Protein AF-A0A0L0CB11-F1 (afdb_monomer_lite)

pLDDT: mean 82.8, std 18.89, range [39.94, 98.5]

Structure (mmCIF, N/CA/C/O backbone):
data_AF-A0A0L0CB11-F1
#
_entry.id   AF-A0A0L0CB11-F1
#
loop_
_atom_site.group_PDB
_atom_site.id
_atom_site.type_symbol
_atom_site.label_atom_id
_atom_site.label_alt_id
_atom_site.label_comp_id
_atom_site.label_asym_id
_atom_site.label_entity_id
_atom_site.label_seq_id
_atom_site.pdbx_PDB_ins_code
_atom_site.Cartn_x
_atom_site.Cartn_y
_atom_site.Cartn_z
_atom_site.occupancy
_atom_site.B_iso_or_equiv
_atom_site.auth_seq_id
_atom_site.auth_comp_id
_atom_site.auth_asym_id
_atom_site.auth_atom_id
_atom_site.pdbx_PDB_model_num
ATOM 1 N N . MET A 1 1 ? -31.988 -3.150 -46.587 1.00 57.09 1 MET A N 1
ATOM 2 C CA . MET A 1 1 ? -30.624 -3.721 -46.615 1.00 57.09 1 MET A CA 1
ATOM 3 C C . MET A 1 1 ? -29.718 -2.770 -45.858 1.00 57.09 1 MET A C 1
ATOM 5 O O . MET A 1 1 ? -29.498 -1.667 -46.339 1.00 57.09 1 MET A O 1
ATOM 9 N N . MET A 1 2 ? -29.307 -3.132 -44.640 1.00 52.53 2 MET A N 1
ATOM 10 C CA . MET A 1 2 ? -28.391 -2.308 -43.842 1.00 52.53 2 MET A CA 1
ATOM 11 C C . MET A 1 2 ? -27.030 -2.244 -44.540 1.00 52.53 2 MET A C 1
ATOM 13 O O . MET A 1 2 ? -26.527 -3.258 -45.020 1.00 52.53 2 MET A O 1
ATOM 17 N N . ASN A 1 3 ? -26.484 -1.035 -44.650 1.00 75.12 3 ASN A N 1
ATOM 18 C CA . ASN A 1 3 ? -25.283 -0.743 -45.420 1.00 75.12 3 ASN A CA 1
ATOM 19 C C . ASN A 1 3 ? -24.056 -1.352 -44.715 1.00 75.12 3 ASN A C 1
ATOM 21 O O . ASN A 1 3 ? -23.923 -1.220 -43.501 1.00 75.12 3 ASN A O 1
ATOM 25 N N . ILE A 1 4 ? -23.154 -2.003 -45.454 1.00 79.62 4 ILE A N 1
ATOM 26 C CA . ILE A 1 4 ? -21.941 -2.663 -44.920 1.00 79.62 4 ILE A CA 1
ATOM 27 C C . ILE A 1 4 ? -21.102 -1.694 -44.066 1.00 79.62 4 ILE A C 1
ATOM 29 O O . ILE A 1 4 ? -20.516 -2.081 -43.056 1.00 79.62 4 ILE A O 1
ATOM 33 N N . ILE A 1 5 ? -21.128 -0.407 -44.416 1.00 77.94 5 ILE A N 1
ATOM 34 C CA . ILE A 1 5 ? -20.474 0.683 -43.680 1.00 77.94 5 ILE A CA 1
ATOM 35 C C . ILE A 1 5 ? -20.998 0.792 -42.237 1.00 77.94 5 ILE A C 1
ATOM 37 O O . ILE A 1 5 ? -20.234 1.044 -41.311 1.00 77.94 5 ILE A O 1
ATOM 41 N N . GLN A 1 6 ? -22.291 0.550 -42.027 1.00 77.38 6 GLN A N 1
ATOM 42 C CA . GLN A 1 6 ? -22.940 0.644 -40.721 1.00 77.38 6 GLN A CA 1
ATOM 43 C C . GLN A 1 6 ? -22.523 -0.517 -39.804 1.00 77.38 6 GLN A C 1
ATOM 45 O O . GLN A 1 6 ? -22.301 -0.306 -38.615 1.00 77.38 6 GLN A O 1
ATOM 50 N N . TYR A 1 7 ? -22.323 -1.716 -40.364 1.00 81.56 7 TYR A N 1
ATOM 51 C CA . TYR A 1 7 ? -21.764 -2.858 -39.632 1.00 81.56 7 TYR A CA 1
ATOM 52 C C . TYR A 1 7 ? -20.305 -2.633 -39.239 1.00 81.56 7 TYR A C 1
ATOM 54 O O . TYR A 1 7 ? -19.944 -2.910 -38.101 1.00 81.56 7 TYR A O 1
ATOM 62 N N . LEU A 1 8 ? -19.483 -2.088 -40.141 1.00 80.56 8 LEU A N 1
ATOM 63 C CA . LEU A 1 8 ? -18.091 -1.743 -39.836 1.00 80.56 8 LEU A CA 1
ATOM 64 C C . LEU A 1 8 ? -17.993 -0.707 -38.713 1.00 80.56 8 LEU A C 1
ATOM 66 O O . LEU A 1 8 ? -17.162 -0.855 -37.826 1.00 80.56 8 LEU A O 1
ATOM 70 N N . PHE A 1 9 ? -18.868 0.300 -38.708 1.00 79.44 9 PHE A N 1
ATOM 71 C CA . PHE A 1 9 ? -18.873 1.323 -37.662 1.00 79.44 9 PHE A CA 1
ATOM 72 C C . PHE A 1 9 ? -19.260 0.748 -36.293 1.00 79.44 9 PHE A C 1
ATOM 74 O O . PHE A 1 9 ? -18.607 1.035 -35.295 1.00 79.44 9 PHE A O 1
ATOM 81 N N . VAL A 1 10 ? -20.273 -0.124 -36.246 1.00 82.88 10 VAL A N 1
ATOM 82 C CA . VAL A 1 10 ? -20.666 -0.826 -35.015 1.00 82.88 10 VAL A CA 1
ATOM 83 C C . VAL A 1 10 ? -19.566 -1.782 -34.552 1.00 82.88 10 VAL A C 1
ATOM 85 O O . VAL A 1 10 ? -19.273 -1.829 -33.362 1.00 82.88 10 VAL A O 1
ATOM 88 N N . LEU A 1 11 ? -18.903 -2.490 -35.471 1.00 79.38 11 LEU A N 1
ATOM 89 C CA . LEU A 1 11 ? -17.781 -3.367 -35.138 1.00 79.38 11 LEU A CA 1
ATOM 90 C C . LEU A 1 11 ? -16.604 -2.568 -34.565 1.00 79.38 11 LEU A C 1
ATOM 92 O O . LEU A 1 11 ? -16.033 -2.982 -33.568 1.00 79.38 11 LEU A O 1
ATOM 96 N N . ILE A 1 12 ? -16.277 -1.406 -35.141 1.00 76.06 12 ILE A N 1
ATOM 97 C CA . ILE A 1 12 ? -15.226 -0.511 -34.634 1.00 76.06 12 ILE A CA 1
ATOM 98 C C . ILE A 1 12 ? -15.593 0.036 -33.254 1.00 76.06 12 ILE A C 1
ATOM 100 O O . ILE A 1 12 ? -14.733 0.060 -32.385 1.00 76.06 12 ILE A O 1
ATOM 104 N N . LEU A 1 13 ? -16.850 0.418 -33.014 1.00 70.38 13 LEU A N 1
ATOM 105 C CA . LEU A 1 13 ? -17.298 0.881 -31.696 1.00 70.38 13 LEU A CA 1
ATOM 106 C C . LEU A 1 13 ? -17.266 -0.239 -30.646 1.00 70.38 13 LEU A C 1
ATOM 108 O O . LEU A 1 13 ? -16.850 -0.001 -29.517 1.00 70.38 13 LEU A O 1
ATOM 112 N N . ILE A 1 14 ? -17.645 -1.466 -31.017 1.00 72.19 14 ILE A N 1
ATOM 113 C CA . ILE A 1 14 ? -17.519 -2.644 -30.147 1.00 72.19 14 ILE A CA 1
ATOM 114 C C . ILE A 1 14 ? -16.043 -2.942 -29.890 1.00 72.19 14 ILE A C 1
ATOM 116 O O . ILE A 1 14 ? -15.671 -3.175 -28.751 1.00 72.19 14 ILE A O 1
ATOM 120 N N . LEU A 1 15 ? -15.185 -2.873 -30.907 1.00 64.19 15 LEU A N 1
ATOM 121 C CA . LEU A 1 15 ? -13.742 -3.032 -30.744 1.00 64.19 15 LEU A CA 1
ATOM 122 C C . LEU A 1 15 ? -13.174 -1.933 -29.839 1.00 64.19 15 LEU A C 1
ATOM 124 O O . LEU A 1 15 ? -12.411 -2.245 -28.946 1.00 64.19 15 LEU A O 1
ATOM 128 N N . GLN A 1 16 ? -13.581 -0.674 -29.977 1.00 57.34 16 GLN A N 1
ATOM 129 C CA . GLN A 1 16 ? -13.146 0.412 -29.092 1.00 57.34 16 GLN A CA 1
ATOM 130 C C . GLN A 1 16 ? -13.672 0.265 -27.659 1.00 57.34 16 GLN A C 1
ATOM 132 O O . GLN A 1 16 ? -12.997 0.698 -26.732 1.00 57.34 16 GLN A O 1
ATOM 137 N N . ALA A 1 17 ? -14.842 -0.348 -27.465 1.00 55.50 17 ALA A N 1
ATOM 138 C CA . ALA A 1 17 ? -15.393 -0.653 -26.146 1.00 55.50 17 ALA A CA 1
ATOM 139 C C . ALA A 1 17 ? -14.749 -1.899 -25.505 1.00 55.50 17 ALA A C 1
ATOM 141 O O . ALA A 1 17 ? -14.573 -1.943 -24.292 1.00 55.50 17 ALA A O 1
ATOM 142 N N . VAL A 1 18 ? -14.380 -2.901 -26.309 1.00 56.78 18 VAL A N 1
ATOM 143 C CA . VAL A 1 18 ? -13.731 -4.152 -25.874 1.00 56.78 18 VAL A CA 1
ATOM 144 C C . VAL A 1 18 ? -12.229 -3.953 -25.655 1.00 56.78 18 VAL A C 1
ATOM 146 O O . VAL A 1 18 ? -11.669 -4.481 -24.701 1.00 56.78 18 VAL A O 1
ATOM 149 N N . PHE A 1 19 ? -11.588 -3.152 -26.502 1.00 52.44 19 PHE A N 1
ATOM 150 C CA . PHE A 1 19 ? -10.192 -2.724 -26.401 1.00 52.44 19 PHE A CA 1
ATOM 151 C C . PHE A 1 19 ? -10.076 -1.343 -25.759 1.00 52.44 19 PHE A C 1
ATOM 153 O O . PHE A 1 19 ? -9.181 -0.598 -26.154 1.00 52.44 19 PHE A O 1
ATOM 160 N N . GLY A 1 20 ? -11.009 -1.010 -24.845 1.00 46.62 20 GLY A N 1
ATOM 161 C CA . GLY A 1 20 ? -11.141 0.276 -24.151 1.00 46.62 20 GLY A CA 1
ATOM 162 C C . GLY A 1 20 ? -9.845 1.056 -24.187 1.00 46.62 20 GLY A C 1
ATOM 163 O O . GLY A 1 20 ? -8.884 0.557 -23.618 1.00 46.62 20 GLY A O 1
ATOM 164 N N . LEU A 1 21 ? -9.826 2.169 -24.943 1.00 42.50 21 LEU A N 1
ATOM 165 C CA . LEU A 1 21 ? -8.664 3.035 -25.195 1.00 42.50 21 LEU A CA 1
ATOM 166 C C . LEU A 1 21 ? -7.699 2.956 -24.016 1.00 42.50 21 LEU A C 1
ATOM 168 O O . LEU A 1 21 ? -7.893 3.651 -23.020 1.00 42.50 21 LEU A O 1
ATOM 172 N N . THR A 1 22 ? -6.722 2.053 -24.111 1.00 47.19 22 THR A N 1
ATOM 173 C CA . THR A 1 22 ? -5.818 1.785 -23.005 1.00 47.19 22 THR A CA 1
ATOM 174 C C . THR A 1 22 ? -4.979 3.038 -22.901 1.00 47.19 22 THR A C 1
ATOM 176 O O . THR A 1 22 ? -4.102 3.269 -23.737 1.00 47.19 22 THR A O 1
ATOM 179 N N . THR A 1 23 ? -5.290 3.902 -21.938 1.00 52.38 23 THR A N 1
ATOM 180 C CA . THR A 1 23 ? -4.314 4.864 -21.451 1.00 52.38 23 THR A CA 1
ATOM 181 C C . THR A 1 23 ? -3.114 4.022 -21.073 1.00 52.38 23 THR A C 1
ATOM 183 O O . THR A 1 23 ? -3.214 3.161 -20.202 1.00 52.38 23 THR A O 1
ATOM 186 N N . ASP A 1 24 ? -2.035 4.141 -21.845 1.00 72.25 24 ASP A N 1
ATOM 187 C CA . ASP A 1 24 ? -0.883 3.276 -21.667 1.00 72.25 24 ASP A CA 1
ATOM 188 C C . ASP A 1 24 ? -0.220 3.670 -20.349 1.00 72.25 24 ASP A C 1
ATOM 190 O O . ASP A 1 24 ? 0.599 4.590 -20.304 1.00 72.25 24 ASP A O 1
ATOM 194 N N . ALA A 1 25 ? -0.607 2.998 -19.261 1.00 82.56 25 ALA A N 1
ATOM 195 C CA . ALA A 1 25 ? -0.069 3.214 -17.921 1.00 82.56 25 ALA A CA 1
ATOM 196 C C . ALA A 1 25 ? 1.462 3.017 -17.883 1.00 82.56 25 ALA A C 1
ATOM 198 O O . ALA A 1 25 ? 2.115 3.345 -16.893 1.00 82.56 25 ALA A O 1
ATOM 199 N N . GLN A 1 26 ? 2.072 2.523 -18.974 1.00 84.62 26 GLN A N 1
ATOM 200 C CA . GLN A 1 26 ? 3.519 2.524 -19.176 1.00 84.62 26 GLN A CA 1
ATOM 201 C C . GLN A 1 26 ? 4.137 3.924 -19.112 1.00 84.62 26 GLN A C 1
ATOM 203 O O . GLN A 1 26 ? 5.284 4.031 -18.678 1.00 84.62 26 GLN A O 1
ATOM 208 N N . HIS A 1 27 ? 3.418 4.989 -19.478 1.00 90.75 27 HIS A N 1
ATOM 209 C CA . HIS A 1 27 ? 3.986 6.341 -19.437 1.00 90.75 27 HIS A CA 1
ATOM 210 C C . HIS A 1 27 ? 4.297 6.812 -18.005 1.00 90.75 27 HIS A C 1
ATOM 212 O O . HIS A 1 27 ? 5.217 7.603 -17.794 1.00 90.75 27 HIS A O 1
ATOM 218 N N . CYS A 1 28 ? 3.625 6.254 -16.989 1.00 94.62 28 CYS A N 1
ATOM 219 C CA . CYS A 1 28 ? 3.975 6.466 -15.582 1.00 94.62 28 CYS A CA 1
ATOM 220 C C . CYS A 1 28 ? 5.427 6.062 -15.264 1.00 94.62 28 CYS A C 1
ATOM 222 O O . CYS A 1 28 ? 6.018 6.561 -14.304 1.00 94.62 28 CYS A O 1
ATOM 224 N N . PHE A 1 29 ? 6.026 5.180 -16.071 1.00 94.81 29 PHE A N 1
ATOM 225 C CA . PHE A 1 29 ? 7.393 4.690 -15.90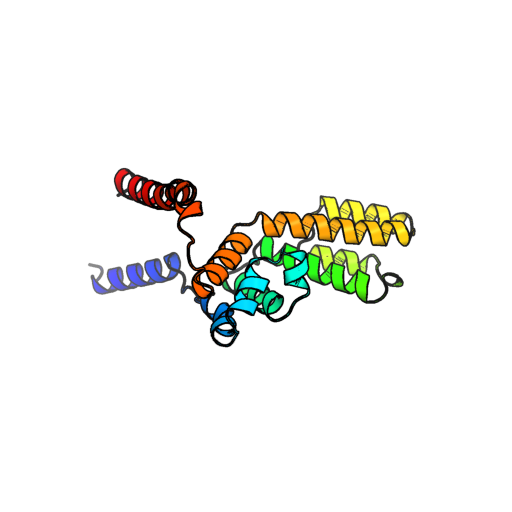6 1.00 94.81 29 PHE A CA 1
ATOM 226 C C . PHE A 1 29 ? 8.431 5.488 -16.706 1.00 94.81 29 PHE A C 1
ATOM 228 O O . PHE A 1 29 ? 9.622 5.207 -16.573 1.00 94.81 29 PHE A O 1
ATOM 235 N N . ASP A 1 30 ? 8.042 6.496 -17.493 1.00 93.25 30 ASP A N 1
ATOM 236 C CA . ASP A 1 30 ? 8.977 7.299 -18.303 1.00 93.25 30 ASP A CA 1
ATOM 237 C C . ASP A 1 30 ? 9.991 8.068 -17.445 1.00 93.25 30 ASP A C 1
ATOM 239 O O . ASP A 1 30 ? 11.105 8.366 -17.881 1.00 93.25 30 ASP A O 1
ATOM 243 N N . VAL A 1 31 ? 9.654 8.347 -16.181 1.00 92.19 31 VAL A N 1
ATOM 244 C CA . VAL A 1 31 ? 10.599 8.928 -15.219 1.00 92.19 31 VAL A CA 1
ATOM 245 C C . VAL A 1 31 ? 11.836 8.044 -15.021 1.00 92.19 31 VAL A C 1
ATOM 247 O O . VAL A 1 31 ? 12.926 8.575 -14.815 1.00 92.19 31 VAL A O 1
ATOM 250 N N . LEU A 1 32 ? 11.703 6.717 -15.155 1.00 93.38 32 LEU A N 1
ATOM 251 C CA . LEU A 1 32 ? 12.817 5.779 -15.004 1.00 93.38 32 LEU A CA 1
ATOM 252 C C . LEU A 1 32 ? 13.874 5.951 -16.099 1.00 93.38 32 LEU A C 1
ATOM 254 O O . LEU A 1 32 ? 15.042 5.685 -15.840 1.00 93.38 32 LEU A O 1
ATOM 258 N N . ASP A 1 33 ? 13.509 6.447 -17.286 1.00 91.25 33 ASP A N 1
ATOM 259 C CA . ASP A 1 33 ? 14.463 6.659 -18.387 1.00 91.25 33 ASP A CA 1
ATOM 260 C C . ASP A 1 33 ? 15.487 7.762 -18.074 1.00 91.25 33 ASP A C 1
ATOM 262 O O . ASP A 1 33 ? 16.534 7.851 -18.716 1.00 91.25 33 ASP A O 1
ATOM 266 N N . LYS A 1 34 ? 15.198 8.597 -17.070 1.00 93.06 34 LYS A N 1
ATOM 267 C CA . LYS A 1 34 ? 16.074 9.674 -16.596 1.00 93.06 34 LYS A CA 1
ATOM 268 C C . LYS A 1 34 ? 16.916 9.267 -15.385 1.00 93.06 34 LYS A C 1
ATOM 270 O O . LYS A 1 34 ? 17.786 10.037 -14.983 1.00 93.06 34 LYS A O 1
ATOM 275 N N . LEU A 1 35 ? 16.669 8.093 -14.801 1.00 92.94 35 LEU A N 1
ATOM 276 C CA . LEU A 1 35 ? 17.363 7.630 -13.602 1.00 92.94 35 LEU A CA 1
ATOM 277 C C . LEU A 1 35 ? 18.593 6.779 -13.950 1.00 92.94 35 LEU A C 1
ATOM 279 O O . LEU A 1 35 ? 18.592 6.026 -14.930 1.00 92.94 35 LEU A O 1
ATOM 283 N N . PRO A 1 36 ? 19.659 6.831 -13.134 1.00 93.50 36 PRO A N 1
ATOM 284 C CA . PRO A 1 36 ? 20.773 5.909 -13.265 1.00 93.50 36 PRO A CA 1
ATOM 285 C C . PRO A 1 36 ? 20.316 4.468 -13.009 1.00 93.50 36 PRO A C 1
ATOM 287 O O . PRO A 1 36 ? 19.515 4.185 -12.121 1.00 93.50 36 PRO A O 1
ATOM 290 N N . LYS A 1 37 ? 20.913 3.511 -13.729 1.00 91.75 37 LYS A N 1
ATOM 291 C CA . LYS A 1 37 ? 20.552 2.084 -13.650 1.00 91.75 37 LYS A CA 1
ATOM 292 C C . LYS A 1 37 ? 20.524 1.515 -12.219 1.00 91.75 37 LYS A C 1
ATOM 294 O O . LYS A 1 37 ? 19.662 0.697 -11.918 1.00 91.75 37 LYS A O 1
ATOM 299 N N . LYS A 1 38 ? 21.442 1.949 -11.346 1.00 91.50 38 LYS A N 1
ATOM 300 C CA . LYS A 1 38 ? 21.494 1.523 -9.933 1.00 91.50 38 LYS A CA 1
ATOM 301 C C . LYS A 1 38 ? 20.281 1.982 -9.121 1.00 91.50 38 LYS A C 1
ATOM 303 O O . LYS A 1 38 ? 19.886 1.305 -8.184 1.00 91.50 38 LYS A O 1
ATOM 308 N N . GLU A 1 39 ? 19.698 3.123 -9.462 1.00 93.44 39 GLU A N 1
ATOM 309 C CA . GLU A 1 39 ? 18.514 3.639 -8.777 1.00 93.44 39 GLU A CA 1
ATOM 310 C C . GLU A 1 39 ? 17.262 2.878 -9.217 1.00 93.44 39 GLU A C 1
ATOM 312 O O . GLU A 1 39 ? 16.467 2.465 -8.380 1.00 93.44 39 GLU A O 1
ATOM 317 N N . ILE A 1 40 ? 17.152 2.560 -10.512 1.00 94.31 40 ILE A N 1
ATOM 318 C CA . ILE A 1 40 ? 16.096 1.672 -11.023 1.00 94.31 40 ILE A CA 1
ATOM 319 C C . ILE A 1 40 ? 16.193 0.283 -10.364 1.00 94.31 40 ILE A C 1
ATOM 321 O O . ILE A 1 40 ? 15.179 -0.290 -9.973 1.00 94.31 40 ILE A O 1
ATOM 325 N N . GLU A 1 41 ? 17.412 -0.245 -10.199 1.00 93.56 41 GLU A N 1
ATOM 326 C CA . GLU A 1 41 ? 17.665 -1.489 -9.457 1.00 93.56 41 GLU A CA 1
ATOM 327 C C . GLU A 1 41 ? 17.170 -1.410 -8.016 1.00 93.56 41 GLU A C 1
ATOM 329 O O . GLU A 1 41 ? 16.496 -2.317 -7.533 1.00 93.56 41 GLU A O 1
ATOM 334 N N . HIS A 1 42 ? 17.497 -0.315 -7.333 1.00 94.69 42 HIS A N 1
ATOM 335 C CA . HIS A 1 42 ? 17.101 -0.108 -5.953 1.00 94.69 42 HIS A CA 1
ATOM 336 C C . HIS A 1 42 ? 15.573 -0.103 -5.811 1.00 94.69 42 HIS A C 1
ATOM 338 O O . HIS A 1 42 ? 15.043 -0.866 -5.005 1.00 94.69 42 HIS A O 1
ATOM 344 N N . ILE A 1 43 ? 14.863 0.641 -6.668 1.00 95.56 43 ILE A N 1
ATOM 345 C CA . ILE A 1 43 ? 13.390 0.653 -6.729 1.00 95.56 43 ILE A CA 1
ATOM 346 C C . ILE A 1 43 ? 12.836 -0.759 -7.011 1.00 95.56 43 ILE A C 1
ATOM 348 O O . ILE A 1 43 ? 11.836 -1.189 -6.425 1.00 95.56 43 ILE A O 1
ATOM 352 N N . TYR A 1 44 ? 13.494 -1.531 -7.882 1.00 94.56 44 TYR A N 1
ATOM 353 C CA . TYR A 1 44 ? 13.095 -2.909 -8.171 1.00 94.56 44 TYR A CA 1
ATOM 354 C C . TYR A 1 44 ? 13.235 -3.856 -6.968 1.00 94.56 44 TYR A C 1
ATOM 356 O O . TYR A 1 44 ? 12.438 -4.784 -6.853 1.00 94.56 44 TYR A O 1
ATOM 364 N N . TYR A 1 45 ? 14.163 -3.639 -6.039 1.00 95.12 45 TYR A N 1
ATOM 365 C CA . TYR A 1 45 ? 14.312 -4.516 -4.867 1.00 95.12 45 TYR A CA 1
ATOM 366 C C . TYR A 1 45 ? 13.555 -4.054 -3.617 1.00 95.12 45 TYR A C 1
ATOM 368 O O . TYR A 1 45 ? 13.444 -4.829 -2.671 1.00 95.12 45 TYR A O 1
ATOM 376 N N . MET A 1 46 ? 12.990 -2.846 -3.614 1.00 96.56 46 MET A N 1
ATOM 377 C CA . MET A 1 46 ? 12.130 -2.380 -2.523 1.00 96.56 46 MET A CA 1
ATOM 378 C C . MET A 1 46 ? 10.866 -3.238 -2.381 1.00 96.56 46 MET A C 1
ATOM 380 O O . MET A 1 46 ? 10.237 -3.607 -3.383 1.00 96.56 46 MET A O 1
ATOM 384 N N . ASN A 1 47 ? 10.472 -3.497 -1.134 1.00 96.44 47 ASN A N 1
ATOM 385 C CA . ASN A 1 47 ? 9.126 -3.970 -0.812 1.00 96.44 47 ASN A CA 1
ATOM 386 C C . ASN A 1 47 ? 8.121 -2.806 -0.930 1.00 96.44 47 ASN A C 1
ATOM 388 O O . ASN A 1 47 ? 8.498 -1.656 -1.172 1.00 96.44 47 ASN A O 1
ATOM 392 N N . PHE A 1 48 ? 6.827 -3.086 -0.803 1.00 97.62 48 PHE A N 1
ATOM 393 C CA . PHE A 1 48 ? 5.795 -2.061 -0.915 1.00 97.62 48 PHE A CA 1
ATOM 394 C C . PHE A 1 48 ? 5.936 -0.959 0.142 1.00 97.62 48 PHE A C 1
ATOM 396 O O . PHE A 1 48 ? 5.799 0.214 -0.202 1.00 97.62 48 PHE A O 1
ATOM 403 N N . LYS A 1 49 ? 6.243 -1.307 1.398 1.00 96.44 49 LYS A N 1
ATOM 404 C CA . LYS A 1 49 ? 6.402 -0.318 2.476 1.00 96.44 49 LYS A CA 1
ATOM 405 C C . LYS A 1 49 ? 7.522 0.669 2.144 1.00 96.44 49 LYS A C 1
ATOM 407 O O . LYS A 1 49 ? 7.332 1.869 2.298 1.00 96.44 49 LYS A O 1
ATOM 412 N N . ASP A 1 50 ? 8.648 0.193 1.620 1.00 96.88 50 ASP A N 1
ATOM 413 C CA . ASP A 1 50 ? 9.758 1.050 1.191 1.00 96.88 50 ASP A CA 1
ATOM 414 C C . ASP A 1 50 ? 9.370 1.906 -0.026 1.00 96.88 50 ASP A C 1
ATOM 416 O O . ASP A 1 50 ? 9.665 3.103 -0.062 1.00 96.88 50 ASP A O 1
ATOM 420 N N . ILE A 1 51 ? 8.662 1.317 -1.001 1.00 97.31 51 ILE A N 1
ATOM 421 C CA . ILE A 1 51 ? 8.143 2.040 -2.173 1.00 97.31 51 ILE A CA 1
ATOM 422 C C . ILE A 1 51 ? 7.222 3.172 -1.741 1.00 97.31 51 ILE A C 1
ATOM 424 O O . ILE A 1 51 ? 7.357 4.265 -2.272 1.00 97.31 51 ILE A O 1
ATOM 428 N N . ALA A 1 52 ? 6.310 2.935 -0.796 1.00 96.50 52 ALA A N 1
ATOM 429 C CA . ALA A 1 52 ? 5.318 3.915 -0.371 1.00 96.50 52 ALA A CA 1
ATOM 430 C C . ALA A 1 52 ? 5.952 5.203 0.186 1.00 96.50 52 ALA A C 1
ATOM 432 O O . ALA A 1 52 ? 5.387 6.281 0.002 1.00 96.50 52 ALA A O 1
ATOM 433 N N . HIS A 1 53 ? 7.156 5.118 0.759 1.00 95.19 53 HIS A N 1
ATOM 434 C CA . HIS A 1 53 ? 7.870 6.253 1.356 1.00 95.19 53 HIS A CA 1
ATOM 435 C C . HIS A 1 53 ? 9.020 6.798 0.500 1.00 95.19 53 HIS A C 1
ATOM 437 O O . HIS A 1 53 ? 9.689 7.746 0.912 1.00 95.19 53 HIS A O 1
ATOM 443 N N . THR A 1 54 ? 9.269 6.229 -0.682 1.00 95.88 54 THR A N 1
ATOM 444 C CA . THR A 1 54 ? 10.434 6.593 -1.493 1.00 95.88 54 THR A CA 1
ATOM 445 C C . THR A 1 54 ? 10.020 7.191 -2.826 1.00 95.88 54 THR A C 1
ATOM 447 O O . THR A 1 54 ? 9.429 6.532 -3.678 1.00 95.88 54 THR A O 1
ATOM 450 N N . GLN A 1 55 ? 10.409 8.442 -3.058 1.00 95.00 55 GLN A N 1
ATOM 451 C CA . GLN A 1 55 ? 10.302 9.062 -4.375 1.00 95.00 55 GLN A CA 1
ATOM 452 C C . GLN A 1 55 ? 11.502 8.673 -5.255 1.00 95.00 55 GLN A C 1
ATOM 454 O O . GLN A 1 55 ? 12.615 8.590 -4.741 1.00 95.00 55 GLN A O 1
ATOM 459 N N . PRO A 1 56 ? 11.309 8.449 -6.569 1.00 95.50 56 PRO A N 1
ATOM 460 C CA . PRO A 1 56 ? 10.055 8.598 -7.318 1.00 95.50 56 PRO A CA 1
ATOM 461 C C . PRO A 1 56 ? 9.119 7.371 -7.274 1.00 95.50 56 PRO A C 1
ATOM 463 O O . PRO A 1 56 ? 8.065 7.394 -7.909 1.00 95.50 56 PRO A O 1
ATOM 466 N N . ALA A 1 57 ? 9.477 6.296 -6.564 1.00 97.00 57 ALA A N 1
ATOM 467 C CA . ALA A 1 57 ? 8.769 5.013 -6.602 1.00 97.00 57 ALA A CA 1
ATOM 468 C C . ALA A 1 57 ? 7.279 5.114 -6.223 1.00 97.00 57 ALA A C 1
ATOM 470 O O . ALA A 1 57 ? 6.450 4.566 -6.958 1.00 97.00 57 ALA A O 1
ATOM 471 N N . THR A 1 58 ? 6.931 5.854 -5.159 1.00 97.69 58 THR A N 1
ATOM 472 C CA . THR A 1 58 ? 5.533 6.090 -4.752 1.00 97.69 58 THR A CA 1
ATOM 473 C C . THR A 1 58 ? 4.718 6.731 -5.874 1.00 97.69 58 THR A C 1
ATOM 475 O O . THR A 1 58 ? 3.603 6.297 -6.158 1.00 97.69 58 THR A O 1
ATOM 478 N N . ASN A 1 59 ? 5.272 7.753 -6.539 1.00 97.38 59 ASN A N 1
ATOM 479 C CA . ASN A 1 59 ? 4.569 8.486 -7.593 1.00 97.38 59 ASN A CA 1
ATOM 480 C C . ASN A 1 59 ? 4.324 7.614 -8.826 1.00 97.38 59 ASN A C 1
ATOM 482 O O . ASN A 1 59 ? 3.248 7.686 -9.415 1.00 97.38 59 ASN A O 1
ATOM 486 N N . ILE A 1 60 ? 5.295 6.772 -9.192 1.00 97.38 60 ILE A N 1
ATOM 487 C CA . ILE A 1 60 ? 5.139 5.823 -10.302 1.00 97.38 60 ILE A CA 1
ATOM 488 C C . ILE A 1 60 ? 4.019 4.833 -9.980 1.00 97.38 60 ILE A C 1
ATOM 490 O O . ILE A 1 60 ? 3.145 4.621 -10.814 1.00 97.38 60 ILE A O 1
ATOM 494 N N . LEU A 1 61 ? 4.020 4.253 -8.772 1.00 97.44 61 LEU A N 1
ATOM 495 C CA . LEU A 1 61 ? 2.994 3.290 -8.367 1.00 97.44 61 LEU A CA 1
ATOM 496 C C . LEU A 1 61 ? 1.603 3.935 -8.329 1.00 97.44 61 LEU A C 1
ATOM 498 O O . LEU A 1 61 ? 0.659 3.368 -8.868 1.00 97.44 61 LEU A O 1
ATOM 502 N N . SER A 1 62 ? 1.481 5.133 -7.754 1.00 97.25 62 SER A N 1
ATOM 503 C CA . SER A 1 62 ? 0.216 5.874 -7.698 1.00 97.25 62 SER A CA 1
ATOM 504 C C . SER A 1 62 ? -0.321 6.212 -9.093 1.00 97.25 62 SER A C 1
ATOM 506 O O . SER A 1 62 ? -1.497 5.978 -9.369 1.00 97.25 62 SER A O 1
ATOM 508 N N . CYS A 1 63 ? 0.542 6.710 -9.987 1.00 96.50 63 CYS A N 1
ATOM 509 C CA . CYS A 1 63 ? 0.190 6.968 -11.383 1.00 96.50 63 CYS A CA 1
ATOM 510 C C . CYS A 1 63 ? -0.292 5.685 -12.067 1.00 96.50 63 CYS A C 1
ATOM 512 O O . CYS A 1 63 ? -1.380 5.665 -12.638 1.00 96.50 63 CYS A O 1
ATOM 514 N N . TYR A 1 64 ? 0.480 4.600 -11.932 1.00 96.56 64 TYR A N 1
ATOM 515 C CA . TYR A 1 64 ? 0.162 3.312 -12.533 1.00 96.56 64 TYR A CA 1
ATOM 516 C C . TYR A 1 64 ? -1.194 2.784 -12.066 1.00 96.56 64 TYR A C 1
ATOM 518 O O . TYR A 1 64 ? -2.022 2.430 -12.899 1.00 96.56 64 TYR A O 1
ATOM 526 N N . LEU A 1 65 ? -1.445 2.752 -10.753 1.00 95.56 65 LEU A N 1
ATOM 527 C CA . LEU A 1 65 ? -2.693 2.224 -10.200 1.00 95.56 65 LEU A CA 1
ATOM 528 C C . LEU A 1 65 ? -3.911 2.981 -10.730 1.00 95.56 65 LEU A C 1
ATOM 530 O O . LEU A 1 65 ? -4.845 2.333 -11.186 1.00 95.56 65 LEU A O 1
ATOM 534 N N . ARG A 1 66 ? -3.847 4.318 -10.757 1.00 94.50 66 ARG A N 1
ATOM 535 C CA . ARG A 1 66 ? -4.920 5.196 -11.247 1.00 94.50 66 ARG A CA 1
ATOM 536 C C . ARG A 1 66 ? -5.212 5.033 -12.740 1.00 94.50 66 ARG A C 1
ATOM 538 O O . ARG A 1 66 ? -6.319 5.290 -13.190 1.00 94.50 66 ARG A O 1
ATOM 545 N N . GLU A 1 67 ? -4.220 4.654 -13.535 1.00 93.56 67 GLU A N 1
ATOM 546 C CA . GLU A 1 67 ? -4.378 4.539 -14.991 1.00 93.56 67 GLU A CA 1
ATOM 547 C C . GLU A 1 67 ? -4.567 3.105 -15.482 1.00 93.56 67 GLU A C 1
ATOM 549 O O . GLU A 1 67 ? -4.909 2.885 -16.642 1.00 93.56 67 GLU A O 1
ATOM 554 N N . SER A 1 68 ? -4.379 2.123 -14.599 1.00 88.31 68 SER A N 1
ATOM 555 C CA . SER A 1 68 ? -4.541 0.696 -14.902 1.00 88.31 68 SER A CA 1
ATOM 556 C C . SER A 1 68 ? -5.994 0.213 -14.831 1.00 88.31 68 SER A C 1
ATOM 558 O O . SER A 1 68 ? -6.253 -0.991 -14.915 1.00 88.31 68 SER A O 1
ATOM 560 N N . HIS A 1 69 ? -6.956 1.116 -14.636 1.00 82.50 69 HIS A N 1
ATOM 561 C CA . HIS A 1 69 ? -8.372 0.784 -14.540 1.00 82.50 69 HIS A CA 1
ATOM 562 C C . HIS A 1 69 ? -9.242 1.780 -15.309 1.00 82.50 69 HIS A C 1
ATOM 564 O O . HIS A 1 69 ? -8.884 2.938 -15.506 1.00 82.50 69 HIS A O 1
ATOM 570 N N . HIS A 1 70 ? -10.412 1.308 -15.739 1.00 77.94 70 HIS A N 1
ATOM 571 C CA . HIS A 1 70 ? -11.444 2.133 -16.354 1.00 77.94 70 HIS A CA 1
ATOM 572 C C . HIS A 1 70 ? -12.690 2.082 -15.469 1.00 77.94 70 HIS A C 1
ATOM 574 O O . HIS A 1 70 ? -13.296 1.022 -15.320 1.00 77.94 70 HIS A O 1
ATOM 580 N N . GLY A 1 71 ? -13.072 3.221 -14.890 1.00 85.06 71 GLY A N 1
ATOM 581 C CA . GLY A 1 71 ? -14.219 3.323 -13.987 1.00 85.06 71 GLY A CA 1
ATOM 582 C C . GLY A 1 71 ? -13.799 3.337 -12.520 1.00 85.06 71 GLY A C 1
ATOM 583 O O . GLY A 1 71 ? -12.937 4.125 -12.139 1.00 85.06 71 GLY A O 1
ATOM 584 N N . ASP A 1 72 ? -14.426 2.493 -11.703 1.00 90.31 72 ASP A N 1
ATOM 585 C CA . ASP A 1 72 ? -14.199 2.474 -10.257 1.00 90.31 72 ASP A CA 1
ATOM 586 C C . ASP A 1 72 ? -12.775 2.048 -9.901 1.00 90.31 72 ASP A C 1
ATOM 588 O O . ASP A 1 72 ? -12.155 1.242 -10.606 1.00 90.31 72 ASP A O 1
ATOM 592 N N . LYS A 1 73 ? -12.273 2.583 -8.783 1.00 93.62 73 LYS A N 1
ATOM 593 C CA . LYS A 1 73 ? -10.955 2.240 -8.245 1.00 93.62 73 LYS A CA 1
ATOM 594 C C . LYS A 1 73 ? -10.827 0.744 -8.026 1.00 93.62 73 LYS A C 1
ATOM 596 O O . LYS A 1 73 ? -11.741 0.082 -7.530 1.00 93.62 73 LYS A O 1
ATOM 601 N N . THR A 1 74 ? -9.649 0.224 -8.337 1.00 94.94 74 THR A N 1
ATOM 602 C CA . THR A 1 74 ? -9.332 -1.175 -8.039 1.00 94.94 74 THR A CA 1
ATOM 603 C C . THR A 1 74 ? -9.175 -1.369 -6.536 1.00 94.94 74 THR A C 1
ATOM 605 O O . THR A 1 74 ? -8.819 -0.439 -5.815 1.00 94.94 74 THR A O 1
ATOM 608 N N . LEU A 1 75 ? -9.357 -2.602 -6.057 1.00 96.06 75 LEU A N 1
ATOM 609 C CA . LEU A 1 75 ? -9.122 -2.916 -4.646 1.00 96.06 75 LEU A CA 1
ATOM 610 C C . LEU A 1 75 ? -7.685 -2.573 -4.215 1.00 96.06 75 LEU A C 1
ATOM 612 O O . LEU A 1 75 ? -7.464 -2.058 -3.128 1.00 96.06 75 LEU A O 1
ATOM 616 N N . THR A 1 76 ? -6.703 -2.799 -5.093 1.00 97.38 76 THR A N 1
ATOM 617 C CA . THR A 1 76 ? -5.301 -2.452 -4.827 1.00 97.38 76 THR A CA 1
ATOM 618 C C . THR A 1 76 ? -5.095 -0.947 -4.679 1.00 97.38 76 THR A C 1
ATOM 620 O O . THR A 1 76 ? -4.338 -0.525 -3.813 1.00 97.38 76 THR A O 1
ATOM 623 N N . GLU A 1 77 ? -5.764 -0.139 -5.499 1.00 97.62 77 GLU A N 1
ATOM 624 C CA . GLU A 1 77 ? -5.715 1.320 -5.392 1.00 97.62 77 GLU A CA 1
ATOM 625 C C . GLU A 1 77 ? -6.401 1.823 -4.117 1.00 97.62 77 GLU A C 1
ATOM 627 O O . GLU A 1 77 ? -5.838 2.653 -3.412 1.00 97.62 77 GLU A O 1
ATOM 632 N N . GLN A 1 78 ? -7.564 1.270 -3.765 1.00 97.94 78 GLN A N 1
ATOM 633 C CA . GLN A 1 78 ? -8.243 1.576 -2.500 1.00 97.94 78 GLN A CA 1
ATOM 634 C C . GLN A 1 78 ? -7.348 1.259 -1.297 1.00 97.94 78 GLN A C 1
ATOM 636 O O . GLN A 1 78 ? -7.143 2.096 -0.422 1.00 97.94 78 GLN A O 1
ATOM 641 N N . TYR A 1 79 ? -6.735 0.074 -1.283 1.00 98.50 79 TYR A N 1
ATOM 642 C CA . TYR A 1 79 ? -5.819 -0.331 -0.215 1.00 98.50 79 TYR A CA 1
ATOM 643 C C . TYR A 1 79 ? -4.567 0.543 -0.166 1.00 98.50 79 TYR A C 1
ATOM 645 O O . TYR A 1 79 ? -4.057 0.827 0.918 1.00 98.50 79 TYR A O 1
ATOM 653 N N . PHE A 1 80 ? -4.081 0.998 -1.322 1.00 98.25 80 PHE A N 1
ATOM 654 C CA . PHE A 1 80 ? -2.982 1.952 -1.400 1.00 98.25 80 PHE A CA 1
ATOM 655 C C . PHE A 1 80 ? -3.356 3.291 -0.752 1.00 98.25 80 PHE A C 1
ATOM 657 O O . PHE A 1 80 ? -2.592 3.806 0.066 1.00 98.25 80 PHE A O 1
ATOM 664 N N . ASP A 1 81 ? -4.546 3.815 -1.042 1.00 97.94 81 ASP A N 1
ATOM 665 C CA . ASP A 1 81 ? -5.042 5.055 -0.442 1.00 97.94 81 ASP A CA 1
ATOM 666 C C . ASP A 1 81 ? -5.244 4.922 1.073 1.00 97.94 81 ASP A C 1
ATOM 668 O O . ASP A 1 81 ? -4.809 5.797 1.828 1.00 97.94 81 ASP A O 1
ATOM 672 N N . VAL A 1 82 ? -5.837 3.812 1.531 1.00 98.25 82 VAL A N 1
ATOM 673 C CA . VAL A 1 82 ? -5.980 3.485 2.960 1.00 98.25 82 VAL A CA 1
ATOM 674 C C . VAL A 1 82 ? -4.607 3.440 3.630 1.00 98.25 82 VAL A C 1
ATOM 676 O O . VAL A 1 82 ? -4.408 4.092 4.654 1.00 98.25 82 VAL A O 1
ATOM 679 N N . TYR A 1 83 ? -3.633 2.739 3.039 1.00 97.94 83 TYR A N 1
ATOM 680 C CA . TYR A 1 83 ? -2.276 2.649 3.578 1.00 97.94 83 TYR A CA 1
ATOM 681 C C . TYR A 1 83 ? -1.626 4.030 3.742 1.00 97.94 83 TYR A C 1
ATOM 683 O O . TYR A 1 83 ? -1.104 4.342 4.815 1.00 97.94 83 TYR A O 1
ATOM 691 N N . LEU A 1 84 ? -1.677 4.870 2.700 1.00 95.94 84 LEU A N 1
ATOM 692 C CA . LEU A 1 84 ? -1.113 6.223 2.737 1.00 95.94 84 LEU A CA 1
ATOM 693 C C . LEU A 1 84 ? -1.839 7.122 3.740 1.00 95.94 84 LEU A C 1
ATOM 695 O O . LEU A 1 84 ? -1.229 8.008 4.341 1.00 95.94 84 LEU A O 1
ATOM 699 N N . LYS A 1 85 ? -3.148 6.929 3.918 1.00 95.81 85 LYS A N 1
ATOM 700 C CA . LYS A 1 85 ? -3.918 7.688 4.898 1.00 95.81 85 LYS A CA 1
ATOM 701 C C . LYS A 1 85 ? -3.555 7.279 6.326 1.00 95.81 85 LYS A C 1
ATOM 703 O O . LYS A 1 85 ? -3.322 8.160 7.150 1.00 95.81 85 LYS A O 1
ATOM 708 N N . CYS A 1 86 ? -3.412 5.983 6.593 1.00 94.94 86 CYS A N 1
ATOM 709 C CA . CYS A 1 86 ? -2.901 5.485 7.868 1.00 94.94 86 CYS A CA 1
ATOM 710 C C . CYS A 1 86 ? -1.496 6.021 8.180 1.00 94.94 86 CYS A C 1
ATOM 712 O O . CYS A 1 86 ? -1.258 6.446 9.308 1.00 94.94 86 CYS A O 1
ATOM 714 N N . ASP A 1 87 ? -0.607 6.086 7.183 1.00 92.44 87 ASP A N 1
ATOM 715 C CA . ASP A 1 87 ? 0.757 6.605 7.363 1.00 92.44 87 ASP A CA 1
ATOM 716 C C . ASP A 1 87 ? 0.768 8.072 7.816 1.00 92.44 87 ASP A C 1
ATOM 718 O O . ASP A 1 87 ? 1.490 8.471 8.735 1.00 92.44 87 ASP A O 1
ATOM 722 N N . LYS A 1 88 ? -0.131 8.881 7.242 1.00 91.19 88 LYS A N 1
ATOM 723 C CA . LYS A 1 88 ? -0.324 10.271 7.671 1.00 91.19 88 LYS A CA 1
ATOM 724 C C . LYS A 1 88 ? -0.764 10.365 9.128 1.00 91.19 88 LYS A C 1
ATOM 726 O O . LYS A 1 88 ? -0.306 11.275 9.819 1.00 91.19 88 LYS A O 1
ATOM 731 N N . PHE A 1 89 ? -1.620 9.460 9.601 1.00 89.19 89 PHE A N 1
ATOM 732 C CA . PHE A 1 89 ? -2.078 9.462 10.992 1.00 89.19 89 PHE A CA 1
ATOM 733 C C . PHE A 1 89 ? -0.962 9.099 11.971 1.00 89.19 89 PHE A C 1
ATOM 735 O O . PHE A 1 89 ? -0.825 9.751 13.005 1.00 89.19 89 PHE A O 1
ATOM 742 N N . THR A 1 90 ? -0.121 8.122 11.627 1.00 83.88 90 THR A N 1
ATOM 743 C CA . THR A 1 90 ? 1.030 7.743 12.457 1.00 83.88 90 THR A CA 1
ATOM 744 C C . THR A 1 90 ? 2.129 8.809 12.448 1.00 83.88 90 THR A C 1
ATOM 746 O O . THR A 1 90 ? 2.775 9.027 13.468 1.00 83.88 90 THR A O 1
ATOM 749 N N . GLY A 1 91 ? 2.315 9.529 11.334 1.00 74.75 91 GLY A N 1
ATOM 750 C CA . GLY A 1 91 ? 3.326 10.586 11.211 1.00 74.75 91 GLY A CA 1
ATOM 751 C C . GLY A 1 91 ? 2.919 11.965 11.755 1.00 74.75 91 GLY A C 1
ATOM 752 O O . GLY A 1 91 ? 3.792 12.746 12.131 1.00 74.75 91 GLY A O 1
ATOM 753 N N . SER A 1 92 ? 1.618 12.283 11.815 1.00 63.69 92 SER A N 1
ATOM 754 C CA . SER A 1 92 ? 1.115 13.650 12.085 1.00 63.69 92 SER A CA 1
ATOM 755 C C . SER A 1 92 ? 0.490 13.839 13.469 1.00 63.69 92 SER A C 1
ATOM 757 O O . SER A 1 92 ? -0.245 14.803 13.671 1.00 63.69 92 SER A O 1
ATOM 759 N N . ASN A 1 93 ? 0.832 12.970 14.425 1.00 65.62 93 ASN A N 1
ATOM 760 C CA . ASN A 1 93 ? 0.316 12.944 15.796 1.00 65.62 93 ASN A CA 1
ATOM 761 C C . ASN A 1 93 ? -1.078 12.287 15.894 1.00 65.62 93 ASN A C 1
ATOM 763 O O . ASN A 1 93 ? -2.115 12.939 15.762 1.00 65.62 93 ASN A O 1
ATOM 767 N N . ILE A 1 94 ? -1.078 10.983 16.196 1.00 75.69 94 ILE A N 1
ATOM 768 C CA . ILE A 1 94 ? -2.252 10.096 16.322 1.00 75.69 94 ILE A CA 1
ATOM 769 C C . ILE A 1 94 ? -3.323 10.571 17.319 1.00 75.69 94 ILE A C 1
ATOM 771 O O . ILE A 1 94 ? -4.424 10.034 17.372 1.00 75.69 94 ILE A O 1
ATOM 775 N N . GLU A 1 95 ? -3.018 11.594 18.115 1.00 68.75 95 GLU A N 1
ATOM 776 C CA . GLU A 1 95 ? -3.901 12.163 19.133 1.00 68.75 95 GLU A CA 1
ATOM 777 C C . GLU A 1 95 ? -5.246 12.668 18.602 1.00 68.75 95 GLU A C 1
ATOM 779 O O . GLU A 1 95 ? -6.160 12.849 19.401 1.00 68.75 95 GLU A O 1
ATOM 784 N N . HIS A 1 96 ? -5.360 12.868 17.288 1.00 78.06 96 HIS A N 1
ATOM 785 C CA . HIS A 1 96 ? -6.573 13.334 16.620 1.00 78.06 96 HIS A CA 1
ATOM 786 C C . HIS A 1 96 ? -7.309 12.234 15.853 1.00 78.06 96 HIS A C 1
ATOM 788 O O . HIS A 1 96 ? -8.247 12.553 15.147 1.00 78.06 96 HIS A O 1
ATOM 794 N N . PHE A 1 97 ? -6.902 10.964 15.945 1.00 88.81 97 PHE A N 1
ATOM 795 C CA . PHE A 1 97 ? -7.649 9.900 15.276 1.00 88.81 97 PHE A CA 1
ATOM 796 C C . PHE A 1 97 ? -8.933 9.584 16.057 1.00 88.81 97 PHE A C 1
ATOM 798 O O . PHE A 1 97 ? -8.881 9.007 17.147 1.00 88.81 97 PHE A O 1
ATOM 805 N N . ASP A 1 98 ? -10.081 9.947 15.490 1.00 91.19 98 ASP A N 1
ATOM 806 C CA . ASP A 1 98 ? -11.409 9.711 16.037 1.00 91.19 98 ASP A CA 1
ATOM 807 C C . ASP A 1 98 ? -12.343 8.997 15.032 1.00 91.19 98 ASP A C 1
ATOM 809 O O . ASP A 1 98 ? -11.904 8.277 14.128 1.00 91.19 98 ASP A O 1
ATOM 813 N N . TYR A 1 99 ? -13.657 9.081 15.255 1.00 93.94 99 TYR A N 1
ATOM 814 C CA . TYR A 1 99 ? -14.650 8.454 14.382 1.00 93.94 99 TYR A CA 1
ATOM 815 C C . TYR A 1 99 ? -14.632 9.032 12.962 1.00 93.94 99 TYR A C 1
ATOM 817 O O . TYR A 1 99 ? -14.909 8.298 12.018 1.00 93.94 99 TYR A O 1
ATOM 825 N N . HIS A 1 100 ? -14.293 10.309 12.800 1.00 94.12 100 HIS A N 1
ATOM 826 C CA . HIS A 1 100 ? -14.216 10.976 11.511 1.00 94.12 100 HIS A CA 1
ATOM 827 C C . HIS A 1 100 ? -13.061 10.433 10.666 1.00 94.12 100 HIS A C 1
ATOM 829 O O . HIS A 1 100 ? -13.254 10.100 9.497 1.00 94.12 100 HIS A O 1
ATOM 835 N N . GLU A 1 101 ? -11.877 10.255 11.256 1.00 94.75 101 GLU A N 1
ATOM 836 C CA . GLU A 1 101 ? -10.736 9.638 10.577 1.00 94.75 101 GLU A CA 1
ATOM 837 C C . GLU A 1 101 ? -11.025 8.179 10.206 1.00 94.75 101 GLU A C 1
ATOM 839 O O . GLU A 1 101 ? -10.619 7.724 9.133 1.00 94.75 101 GLU A O 1
ATOM 844 N N . LEU A 1 102 ? -11.760 7.443 11.050 1.00 96.44 102 LEU A N 1
ATOM 845 C CA . LEU A 1 102 ? -12.216 6.095 10.709 1.00 96.44 102 LEU A CA 1
ATOM 846 C C . LEU A 1 102 ? -13.198 6.108 9.526 1.00 96.44 102 LEU A C 1
ATOM 848 O O . LEU A 1 102 ? -13.032 5.312 8.602 1.00 96.44 102 LEU A O 1
ATOM 852 N N . GLU A 1 103 ? -14.191 7.000 9.522 1.00 97.25 103 GLU A N 1
ATOM 853 C CA . GLU A 1 103 ? -15.121 7.161 8.395 1.00 97.25 103 GLU A CA 1
ATOM 854 C C . GLU A 1 103 ? -14.387 7.517 7.098 1.00 97.25 103 GLU A C 1
ATOM 856 O O . GLU A 1 103 ? -14.739 7.017 6.027 1.00 97.25 103 GLU A O 1
ATOM 861 N N . GLU A 1 104 ? -13.326 8.321 7.182 1.00 96.50 104 GLU A N 1
ATOM 862 C CA . GLU A 1 104 ? -12.489 8.626 6.028 1.00 96.50 104 GLU A CA 1
ATOM 863 C C . GLU A 1 104 ? -11.814 7.360 5.485 1.00 96.50 104 GLU A C 1
ATOM 865 O O . GLU A 1 104 ? -11.887 7.106 4.283 1.00 96.50 104 GLU A O 1
ATOM 870 N N . LEU A 1 105 ? -11.233 6.512 6.343 1.00 97.44 105 LEU A N 1
ATOM 871 C CA . LEU A 1 105 ? -10.668 5.228 5.907 1.00 97.44 105 LEU A CA 1
ATOM 872 C C . LEU A 1 105 ? -11.728 4.323 5.261 1.00 97.44 105 LEU A C 1
ATOM 874 O O . LEU A 1 105 ? -11.462 3.715 4.224 1.00 97.44 105 LEU A O 1
ATOM 878 N N . VAL A 1 106 ? -12.937 4.260 5.825 1.00 97.88 106 VAL A N 1
ATOM 879 C CA . VAL A 1 106 ? -14.062 3.505 5.242 1.00 97.88 106 VAL A CA 1
ATOM 880 C C . VAL A 1 106 ? -14.421 4.040 3.857 1.00 97.88 106 VAL A C 1
ATOM 882 O O . VAL A 1 106 ? -14.588 3.257 2.924 1.00 97.88 106 VAL A O 1
ATOM 885 N N . SER A 1 107 ? -14.459 5.364 3.684 1.00 97.56 107 SER A N 1
ATOM 886 C CA . SER A 1 107 ? -14.745 5.997 2.390 1.00 97.56 107 SER A CA 1
ATOM 887 C C . SER A 1 107 ? -13.684 5.707 1.321 1.00 97.56 107 SER A C 1
ATOM 889 O O . SER A 1 107 ? -13.994 5.688 0.130 1.00 97.56 107 SER A O 1
ATOM 891 N N . LEU A 1 108 ? -12.444 5.440 1.745 1.00 97.25 108 LEU A N 1
ATOM 892 C CA . LEU A 1 108 ? -11.339 5.038 0.875 1.00 97.25 108 LEU A CA 1
ATOM 893 C C . LEU A 1 108 ? -11.353 3.541 0.530 1.00 97.25 108 LEU A C 1
ATOM 895 O O . LEU A 1 108 ? -10.605 3.127 -0.352 1.00 97.25 108 LEU A O 1
ATOM 899 N N . GLY A 1 109 ? -12.203 2.738 1.179 1.00 97.12 109 GLY A N 1
ATOM 900 C CA . GLY A 1 109 ? -12.312 1.299 0.936 1.00 97.12 109 GLY A CA 1
ATOM 901 C C . GLY A 1 109 ? -11.685 0.416 2.016 1.00 97.12 109 GLY A C 1
ATOM 902 O O . GLY A 1 109 ? -11.275 -0.704 1.713 1.00 97.12 109 GLY A O 1
ATOM 903 N N . LEU A 1 110 ? -11.594 0.885 3.268 1.00 98.12 110 LEU A N 1
ATOM 904 C CA . LEU A 1 110 ? -11.190 0.036 4.394 1.00 98.12 110 LEU A CA 1
ATOM 905 C C . LEU A 1 110 ? -12.113 -1.199 4.502 1.00 98.12 110 LEU A C 1
ATOM 907 O O . LEU A 1 110 ? -13.334 -1.040 4.584 1.00 98.12 110 LEU A O 1
ATOM 911 N N . PRO A 1 111 ? -11.560 -2.426 4.557 1.00 97.88 111 PRO A N 1
ATOM 912 C CA . PRO A 1 111 ? -12.349 -3.631 4.780 1.00 97.88 111 PRO A CA 1
ATOM 913 C C . PRO A 1 111 ? -13.160 -3.592 6.080 1.00 97.88 111 PRO A C 1
ATOM 915 O O . PRO A 1 111 ? -12.686 -3.158 7.130 1.00 97.88 111 PRO A O 1
ATOM 918 N N . TYR A 1 112 ? -14.387 -4.106 6.019 1.00 97.44 112 TYR A N 1
ATOM 919 C CA . TYR A 1 112 ? -15.360 -4.051 7.115 1.00 97.44 112 TYR A CA 1
ATOM 920 C C . TYR A 1 112 ? -14.900 -4.737 8.416 1.00 97.44 112 TYR A C 1
ATOM 922 O O . TYR A 1 112 ? -15.260 -4.334 9.523 1.00 97.44 112 TYR A O 1
ATOM 930 N N . ASP A 1 113 ? -14.116 -5.805 8.309 1.00 97.75 113 ASP A N 1
ATOM 931 C CA . ASP A 1 113 ? -13.512 -6.489 9.450 1.00 97.75 113 ASP A CA 1
ATOM 932 C C . ASP A 1 113 ? -12.467 -5.612 10.155 1.00 97.75 113 ASP A C 1
ATOM 934 O O . ASP A 1 113 ? -12.454 -5.550 11.390 1.00 97.75 113 ASP A O 1
ATOM 938 N N . LEU A 1 114 ? -11.667 -4.867 9.388 1.00 98.06 114 LEU A N 1
ATOM 939 C CA . LEU A 1 114 ? -10.702 -3.901 9.913 1.00 98.06 114 LEU A CA 1
ATOM 9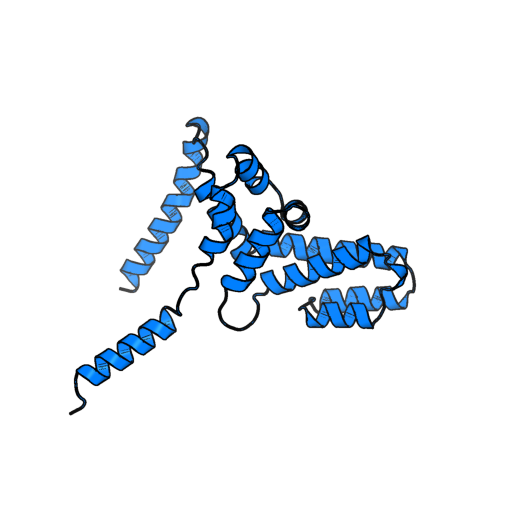40 C C . LEU A 1 114 ? -11.380 -2.641 10.464 1.00 98.06 114 LEU A C 1
ATOM 942 O O . LEU A 1 114 ? -10.971 -2.144 11.512 1.00 98.06 114 LEU A O 1
ATOM 946 N N . GLU A 1 115 ? -12.460 -2.171 9.836 1.00 98.19 115 GLU A N 1
ATOM 947 C CA . GLU A 1 115 ? -13.312 -1.105 10.378 1.00 98.19 115 GLU A CA 1
ATOM 948 C C . GLU A 1 115 ? -13.831 -1.489 11.768 1.00 98.19 115 GLU A C 1
ATOM 950 O O . GLU A 1 115 ? -13.639 -0.756 12.739 1.00 98.19 115 GLU A O 1
ATOM 955 N N . LYS A 1 116 ? -14.440 -2.675 11.901 1.00 98.00 116 LYS A N 1
ATOM 956 C CA . LYS A 1 116 ? -14.930 -3.179 13.193 1.00 98.00 116 LYS A CA 1
ATOM 957 C C . LYS A 1 116 ? -13.833 -3.283 14.238 1.00 98.00 116 LYS A C 1
ATOM 959 O O . LYS A 1 116 ? -14.082 -3.026 15.419 1.00 98.00 116 LYS A O 1
ATOM 964 N N . TYR A 1 117 ? -12.651 -3.712 13.815 1.00 97.44 117 TYR A N 1
ATOM 965 C CA . TYR A 1 117 ? -11.494 -3.832 14.682 1.00 97.44 117 TYR A CA 1
ATOM 966 C C . TYR A 1 117 ? -11.058 -2.461 15.220 1.00 97.44 117 TYR A C 1
ATOM 968 O O . TYR A 1 117 ? -10.989 -2.292 16.440 1.00 97.44 117 TYR A O 1
ATOM 976 N N . LEU A 1 118 ? -10.881 -1.461 14.350 1.00 96.56 118 LEU A N 1
ATOM 977 C CA . LEU A 1 118 ? -10.540 -0.095 14.759 1.00 96.56 118 LEU A CA 1
ATOM 978 C C . LEU A 1 118 ? -11.646 0.549 15.598 1.00 96.56 118 LEU A C 1
ATOM 980 O O . LEU A 1 118 ? -11.360 1.156 16.626 1.00 96.56 118 LEU A O 1
ATOM 984 N N . LEU A 1 119 ? -12.914 0.346 15.238 1.00 96.88 119 LEU A N 1
ATOM 985 C CA . LEU A 1 119 ? -14.065 0.842 15.993 1.00 96.88 119 LEU A CA 1
ATOM 986 C C . LEU A 1 119 ? -14.096 0.296 17.427 1.00 96.88 119 LEU A C 1
ATOM 988 O O . LEU A 1 119 ? -14.490 0.995 18.363 1.00 96.88 119 LEU A O 1
ATOM 992 N N . LYS A 1 120 ? -13.702 -0.967 17.622 1.00 96.31 120 LYS A N 1
ATOM 993 C CA . LYS A 1 120 ? -13.589 -1.567 18.956 1.00 96.31 120 LYS A CA 1
ATOM 994 C C . LYS A 1 120 ? -12.477 -0.903 19.765 1.00 96.31 120 LYS A C 1
ATOM 996 O O . LYS A 1 120 ? -12.689 -0.650 20.947 1.00 96.31 120 LYS A O 1
ATOM 1001 N N . ILE A 1 121 ? -11.334 -0.627 19.142 1.00 94.62 121 ILE A N 1
ATOM 1002 C CA . ILE A 1 121 ? -10.184 0.012 19.792 1.00 94.62 121 ILE A CA 1
ATOM 1003 C C . ILE A 1 121 ? -10.480 1.477 20.125 1.00 94.62 121 ILE A C 1
ATOM 1005 O O . ILE A 1 121 ? -10.247 1.907 21.247 1.00 94.62 121 ILE A O 1
ATOM 1009 N N . LEU A 1 122 ? -11.101 2.226 19.212 1.00 93.31 122 LEU A N 1
ATOM 1010 C CA . LEU A 1 122 ? -11.549 3.599 19.464 1.00 93.31 122 LEU A CA 1
ATOM 1011 C C . LEU A 1 122 ? -12.405 3.706 20.735 1.00 93.31 122 LEU A C 1
ATOM 1013 O O . LEU A 1 122 ? -12.249 4.637 21.522 1.00 93.31 122 LEU A O 1
ATOM 1017 N N . LYS A 1 123 ? -13.271 2.716 20.986 1.00 93.75 123 LYS A N 1
ATOM 1018 C CA . LYS A 1 123 ? -14.116 2.665 22.191 1.00 93.75 123 LYS A CA 1
ATOM 1019 C C . LYS A 1 123 ? -13.344 2.417 23.487 1.00 93.75 123 LYS A C 1
ATOM 1021 O O . LYS A 1 123 ? -13.887 2.713 24.548 1.00 93.75 123 LYS A O 1
ATOM 1026 N N . THR A 1 124 ? -12.127 1.871 23.436 1.00 91.19 124 THR A N 1
ATOM 1027 C CA . THR A 1 124 ? -11.295 1.705 24.640 1.00 91.19 124 THR A CA 1
ATOM 1028 C C . THR A 1 124 ? -10.658 3.025 25.066 1.00 91.19 124 THR A C 1
ATOM 1030 O O . THR A 1 124 ? -10.320 3.186 26.237 1.00 91.19 124 THR A O 1
ATOM 1033 N N . GLY A 1 125 ? -10.501 3.976 24.136 1.00 86.56 125 GLY A N 1
ATOM 1034 C CA . GLY A 1 125 ? -9.793 5.236 24.364 1.00 86.56 125 GLY A CA 1
ATOM 1035 C C . GLY A 1 125 ? -8.289 5.058 24.604 1.00 86.56 125 GLY A C 1
ATOM 1036 O O . GLY A 1 125 ? -7.605 6.017 24.966 1.00 86.56 125 GLY A O 1
ATOM 1037 N N . ASN A 1 126 ? -7.754 3.843 24.428 1.00 90.50 126 ASN A N 1
ATOM 1038 C CA . ASN A 1 126 ? -6.342 3.561 24.632 1.00 90.50 126 ASN A CA 1
ATOM 1039 C C . ASN A 1 126 ? -5.540 3.957 23.386 1.00 90.50 126 ASN A C 1
ATOM 1041 O O . ASN A 1 126 ? -5.549 3.262 22.371 1.00 90.50 126 ASN A O 1
ATOM 1045 N N . LYS A 1 127 ? -4.796 5.063 23.492 1.00 88.00 127 LYS A N 1
ATOM 1046 C CA . LYS A 1 127 ? -3.962 5.597 22.404 1.00 88.00 127 LYS A CA 1
ATOM 1047 C C . LYS A 1 127 ? -2.942 4.587 21.869 1.00 88.00 127 LYS A C 1
ATOM 1049 O O . LYS A 1 127 ? -2.741 4.514 20.665 1.00 88.00 127 LYS A O 1
ATOM 1054 N N . MET A 1 128 ? -2.319 3.797 22.744 1.00 90.31 128 MET A N 1
ATOM 1055 C CA . MET A 1 128 ? -1.301 2.827 22.329 1.00 90.31 128 MET A CA 1
ATOM 1056 C C . MET A 1 128 ? -1.921 1.669 21.541 1.00 90.31 128 MET A C 1
ATOM 1058 O O . MET A 1 128 ? -1.356 1.226 20.546 1.00 90.31 128 MET A O 1
ATOM 1062 N N . GLU A 1 129 ? -3.099 1.197 21.960 1.00 92.75 129 GLU A N 1
ATOM 1063 C CA . GLU A 1 129 ? -3.846 0.190 21.197 1.00 92.75 129 GLU A CA 1
ATOM 1064 C C . GLU A 1 129 ? -4.289 0.743 19.843 1.00 92.75 129 GLU A C 1
ATOM 1066 O O . GLU A 1 129 ? -4.255 0.018 18.853 1.00 92.75 129 GLU A O 1
ATOM 1071 N N . LEU A 1 130 ? -4.681 2.020 19.786 1.00 93.06 130 LEU A N 1
ATOM 1072 C CA . LEU A 1 130 ? -5.074 2.674 18.542 1.00 93.06 130 LEU A CA 1
ATOM 1073 C C . LEU A 1 130 ? -3.908 2.767 17.558 1.00 93.06 130 LEU A C 1
ATOM 1075 O O . LEU A 1 130 ? -4.064 2.399 16.398 1.00 93.06 130 LEU A O 1
ATOM 1079 N N . GLU A 1 131 ? -2.728 3.166 18.032 1.00 92.75 131 GLU A N 1
ATOM 1080 C CA . GLU A 1 131 ? -1.503 3.190 17.227 1.00 92.75 131 GLU A CA 1
ATOM 1081 C C . GLU A 1 131 ? -1.164 1.813 16.667 1.00 92.75 131 GLU A C 1
ATOM 1083 O O . GLU A 1 131 ? -0.984 1.649 15.461 1.00 92.75 131 GLU A O 1
ATOM 1088 N N . GLN A 1 132 ? -1.169 0.797 17.528 1.00 93.75 132 GLN A N 1
ATOM 1089 C CA . GLN A 1 132 ? -0.947 -0.584 17.111 1.00 93.75 132 GLN A CA 1
ATOM 1090 C C . GLN A 1 132 ? -2.017 -1.064 16.126 1.00 93.75 132 GLN A C 1
ATOM 1092 O O . GLN A 1 132 ? -1.701 -1.796 15.189 1.00 93.75 132 GLN A O 1
ATOM 1097 N N . GLY A 1 133 ? -3.267 -0.636 16.306 1.00 95.44 133 GLY A N 1
ATOM 1098 C CA . GLY A 1 133 ? -4.371 -0.969 15.419 1.00 95.44 133 GLY A CA 1
ATOM 1099 C C . GLY A 1 133 ? -4.205 -0.374 14.021 1.00 95.44 133 GLY A C 1
ATOM 1100 O O . GLY A 1 133 ? -4.390 -1.082 13.034 1.00 95.44 133 GLY A O 1
ATOM 1101 N N . ILE A 1 134 ? -3.801 0.895 13.919 1.00 95.56 134 ILE A N 1
ATOM 1102 C CA . ILE A 1 134 ? -3.527 1.551 12.631 1.00 95.56 134 ILE A CA 1
ATOM 1103 C C . ILE A 1 134 ? -2.323 0.900 11.939 1.00 95.56 134 ILE A C 1
ATOM 1105 O O . ILE A 1 134 ? -2.404 0.574 10.753 1.00 95.56 134 ILE A O 1
ATOM 1109 N N . LEU A 1 135 ? -1.241 0.628 12.677 1.00 95.38 135 LEU A N 1
ATOM 1110 C CA . LEU A 1 135 ? -0.071 -0.087 12.150 1.00 95.38 135 LEU A CA 1
ATOM 1111 C C . LEU A 1 135 ? -0.437 -1.495 11.656 1.00 95.38 135 LEU A C 1
ATOM 1113 O O . LEU A 1 135 ? 0.079 -1.954 10.636 1.00 95.38 135 LEU A O 1
ATOM 1117 N N . TYR A 1 136 ? -1.351 -2.180 12.349 1.00 97.12 136 TYR A N 1
ATOM 1118 C CA . TYR A 1 136 ? -1.873 -3.473 11.914 1.00 97.12 136 TYR A CA 1
ATOM 1119 C C . TYR A 1 136 ? -2.646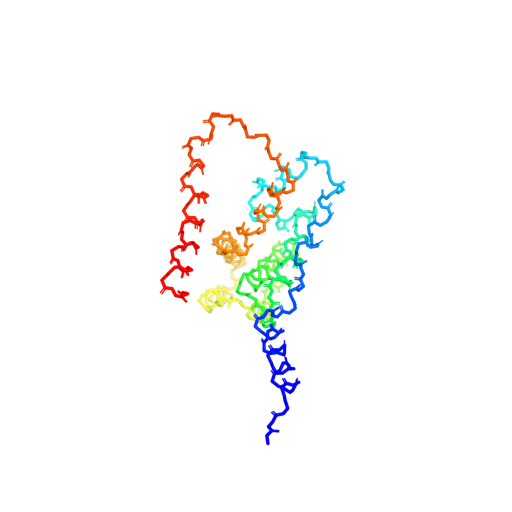 -3.358 10.595 1.00 97.12 136 TYR A C 1
ATOM 1121 O O . TYR A 1 136 ? -2.405 -4.150 9.685 1.00 97.12 136 TYR A O 1
ATOM 1129 N N . VAL A 1 137 ? -3.510 -2.348 10.447 1.00 97.81 137 VAL A N 1
ATOM 1130 C CA . VAL A 1 137 ? -4.205 -2.083 9.177 1.00 97.81 137 VAL A CA 1
ATOM 1131 C C . VAL A 1 137 ? -3.203 -1.835 8.048 1.00 97.81 137 VAL A C 1
ATOM 1133 O O . VAL A 1 137 ? -3.321 -2.462 6.996 1.00 97.81 137 VAL A O 1
ATOM 1136 N N . GLN A 1 138 ? -2.175 -1.008 8.262 1.00 96.31 138 GLN A N 1
ATOM 1137 C CA . GLN A 1 138 ? -1.119 -0.794 7.262 1.00 96.31 138 GLN A CA 1
ATOM 1138 C C . GLN A 1 138 ? -0.409 -2.092 6.873 1.00 96.31 138 GLN A C 1
ATOM 1140 O O . GLN A 1 138 ? -0.130 -2.316 5.695 1.00 96.31 138 GLN A O 1
ATOM 1145 N N . ASP A 1 139 ? -0.119 -2.960 7.842 1.00 97.25 139 ASP A N 1
ATOM 1146 C CA . ASP A 1 139 ? 0.519 -4.244 7.571 1.00 97.25 139 ASP A CA 1
ATOM 1147 C C . ASP A 1 139 ? -0.363 -5.148 6.700 1.00 97.25 139 ASP A C 1
ATOM 1149 O O . ASP A 1 139 ? 0.124 -5.696 5.709 1.00 97.25 139 ASP A O 1
ATOM 1153 N N . VAL A 1 140 ? -1.662 -5.242 7.002 1.00 98.00 140 VAL A N 1
ATOM 1154 C CA . VAL A 1 140 ? -2.621 -6.010 6.189 1.00 98.00 140 VAL A CA 1
ATOM 1155 C C . VAL A 1 140 ? -2.714 -5.440 4.772 1.00 98.00 140 VAL A C 1
ATOM 1157 O O . VAL A 1 140 ? -2.507 -6.179 3.810 1.00 98.00 140 VAL A O 1
ATOM 1160 N N . MET A 1 141 ? -2.919 -4.126 4.629 1.00 97.75 141 MET A N 1
ATOM 1161 C CA . MET A 1 141 ? -2.996 -3.470 3.316 1.00 97.75 141 MET A CA 1
ATOM 1162 C C . MET A 1 141 ? -1.719 -3.689 2.499 1.00 97.75 141 MET A C 1
ATOM 1164 O O . MET A 1 141 ? -1.793 -4.025 1.319 1.00 97.75 141 MET A O 1
ATOM 1168 N N . SER A 1 142 ? -0.541 -3.565 3.123 1.00 97.69 142 SER A N 1
ATOM 1169 C CA . SER A 1 142 ? 0.739 -3.761 2.433 1.00 97.69 142 SER A CA 1
ATOM 1170 C C . SER A 1 142 ? 0.880 -5.164 1.840 1.00 97.69 142 SER A C 1
ATOM 1172 O O . SER A 1 142 ? 1.276 -5.307 0.684 1.00 97.69 142 SER A O 1
ATOM 1174 N N . LYS A 1 143 ? 0.493 -6.196 2.597 1.00 98.00 143 LYS A N 1
ATOM 1175 C CA . LYS A 1 143 ? 0.553 -7.594 2.157 1.00 98.00 143 LYS A CA 1
ATOM 1176 C C . LYS A 1 143 ? -0.411 -7.856 1.007 1.00 98.00 143 LYS A C 1
ATOM 1178 O O . LYS A 1 143 ? -0.024 -8.473 0.016 1.00 98.00 143 LYS A O 1
ATOM 1183 N N . ASP A 1 144 ? -1.639 -7.357 1.108 1.00 97.94 144 ASP A N 1
ATOM 1184 C CA . ASP A 1 144 ? -2.647 -7.544 0.064 1.00 97.94 144 ASP A CA 1
ATOM 1185 C C . ASP A 1 144 ? -2.257 -6.834 -1.239 1.00 97.94 144 ASP A C 1
ATOM 1187 O O . ASP A 1 144 ? -2.428 -7.386 -2.332 1.00 97.94 144 ASP A O 1
ATOM 1191 N N . ILE A 1 145 ? -1.657 -5.642 -1.143 1.00 98.31 145 ILE A N 1
ATOM 1192 C CA . ILE A 1 145 ? -1.108 -4.931 -2.301 1.00 98.31 145 ILE A CA 1
ATOM 1193 C C . ILE A 1 145 ? 0.009 -5.750 -2.948 1.00 98.31 145 ILE A C 1
ATOM 1195 O O . ILE A 1 145 ? -0.044 -5.973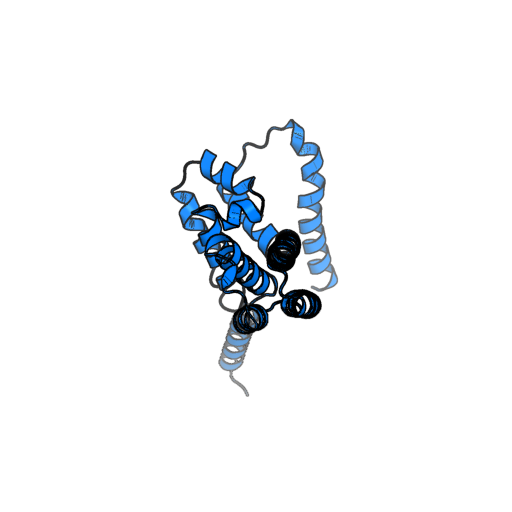 -4.157 1.00 98.31 145 ILE A O 1
ATOM 1199 N N . GLU A 1 146 ? 0.981 -6.250 -2.182 1.00 97.62 146 GLU A N 1
ATOM 1200 C CA . GLU A 1 146 ? 2.097 -7.040 -2.725 1.00 97.62 146 GLU A CA 1
ATOM 1201 C C . GLU A 1 146 ? 1.646 -8.337 -3.414 1.00 97.62 146 GLU A C 1
ATOM 1203 O O . GLU A 1 146 ? 2.260 -8.787 -4.389 1.00 97.62 146 GLU A O 1
ATOM 1208 N N . LEU A 1 147 ? 0.547 -8.934 -2.948 1.00 97.19 147 LEU A N 1
ATOM 1209 C CA . LEU A 1 147 ? -0.039 -10.132 -3.550 1.00 97.19 147 LEU A CA 1
ATOM 1210 C C . LEU A 1 147 ? -0.826 -9.844 -4.837 1.00 97.19 147 LEU A C 1
ATOM 1212 O O . LEU A 1 147 ? -1.022 -10.760 -5.650 1.00 97.19 147 LEU A O 1
ATOM 1216 N N . SER A 1 148 ? -1.246 -8.596 -5.047 1.00 96.31 148 SER A N 1
ATOM 1217 C CA . SER A 1 148 ? -2.069 -8.190 -6.184 1.00 96.31 148 SER A CA 1
ATOM 1218 C C . SER A 1 148 ? -1.364 -8.351 -7.536 1.00 96.31 148 SER A C 1
ATOM 1220 O O . SER A 1 148 ? -0.136 -8.298 -7.653 1.00 96.31 148 SER A O 1
ATOM 1222 N N . ARG A 1 149 ? -2.161 -8.509 -8.601 1.00 95.25 149 ARG A N 1
ATOM 1223 C CA . ARG A 1 149 ? -1.641 -8.494 -9.979 1.00 95.25 149 ARG A CA 1
ATOM 1224 C C . ARG A 1 149 ? -1.003 -7.149 -10.335 1.00 95.25 149 ARG A C 1
ATOM 1226 O O . ARG A 1 149 ? 0.066 -7.133 -10.928 1.00 95.25 149 ARG A O 1
ATOM 1233 N N . TYR A 1 150 ? -1.605 -6.045 -9.890 1.00 94.81 150 TYR A N 1
ATOM 1234 C CA . TYR A 1 150 ? -1.165 -4.693 -10.224 1.00 94.81 150 TYR A CA 1
ATOM 1235 C C . TYR A 1 150 ? 0.230 -4.405 -9.672 1.00 94.81 150 TYR A C 1
ATOM 1237 O O . TYR A 1 150 ? 1.081 -3.871 -10.376 1.00 94.81 150 TYR A O 1
ATOM 1245 N N . TYR A 1 151 ? 0.508 -4.824 -8.436 1.00 96.19 151 TYR A N 1
ATOM 1246 C CA . TYR A 1 151 ? 1.845 -4.674 -7.871 1.00 96.19 151 TYR A CA 1
ATOM 1247 C C . TYR A 1 151 ? 2.882 -5.528 -8.616 1.00 96.19 151 TYR A C 1
ATOM 1249 O O . TYR A 1 151 ? 3.970 -5.049 -8.935 1.00 96.19 151 TYR A O 1
ATOM 1257 N N . LYS A 1 152 ? 2.543 -6.776 -8.966 1.00 95.25 152 LYS A N 1
ATOM 1258 C CA . LYS A 1 152 ? 3.429 -7.657 -9.750 1.00 95.25 152 LYS A CA 1
ATOM 1259 C C . LYS A 1 152 ? 3.740 -7.073 -11.132 1.00 95.25 152 LYS A C 1
ATOM 1261 O O . LYS A 1 152 ? 4.899 -7.074 -11.544 1.00 95.25 152 LYS A O 1
ATOM 1266 N N . GLU A 1 153 ? 2.738 -6.524 -11.813 1.00 94.25 153 GLU A N 1
ATOM 1267 C CA . GLU A 1 153 ? 2.892 -5.834 -13.098 1.00 94.25 153 GLU A CA 1
ATOM 1268 C C . GLU A 1 153 ? 3.748 -4.568 -12.963 1.00 94.25 153 GLU A C 1
ATOM 1270 O O . GLU A 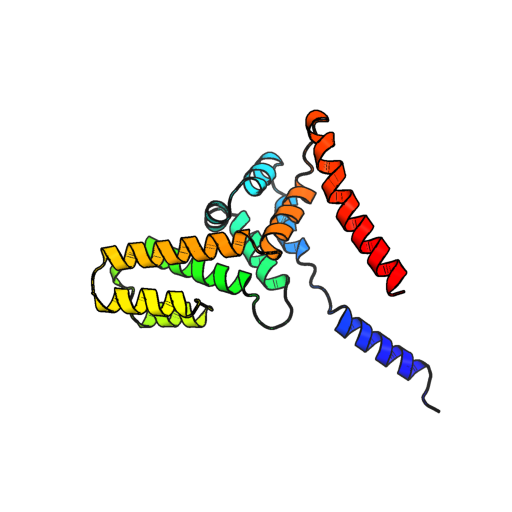1 153 ? 4.672 -4.365 -13.748 1.00 94.25 153 GLU A O 1
ATOM 1275 N N . TYR A 1 154 ? 3.536 -3.761 -11.919 1.00 95.25 154 TYR A N 1
ATOM 1276 C CA . TYR A 1 154 ? 4.393 -2.616 -11.605 1.00 95.25 154 TYR A CA 1
ATOM 1277 C C . TYR A 1 154 ? 5.872 -3.024 -11.478 1.00 95.25 154 TYR A C 1
ATOM 1279 O O . TYR A 1 154 ? 6.747 -2.428 -12.116 1.00 95.25 154 TYR A O 1
ATOM 1287 N N . LYS A 1 155 ? 6.174 -4.094 -10.723 1.00 95.56 155 LYS A N 1
ATOM 1288 C CA . LYS A 1 155 ? 7.549 -4.615 -10.598 1.00 95.56 155 LYS A CA 1
ATOM 1289 C C . LYS A 1 155 ? 8.082 -5.134 -11.934 1.00 95.56 155 LYS A C 1
ATOM 1291 O O . LYS A 1 155 ? 9.262 -4.937 -12.234 1.00 95.56 155 LYS A O 1
ATOM 1296 N N . TYR A 1 156 ? 7.230 -5.755 -12.749 1.00 92.19 156 TYR A N 1
ATOM 1297 C CA . TYR A 1 156 ? 7.584 -6.207 -14.092 1.00 92.19 156 TYR A CA 1
ATOM 1298 C C . TYR A 1 156 ? 7.969 -5.038 -15.015 1.00 92.19 156 TYR A C 1
ATOM 1300 O O . TYR A 1 156 ? 9.001 -5.108 -15.689 1.00 92.19 156 TYR A O 1
ATOM 1308 N N . TYR A 1 157 ? 7.217 -3.936 -15.010 1.00 91.94 157 TYR A N 1
ATOM 1309 C CA . TYR A 1 157 ? 7.536 -2.758 -15.822 1.00 91.94 157 TYR A CA 1
ATOM 1310 C C . TYR A 1 157 ? 8.861 -2.102 -15.410 1.00 91.94 157 TYR A C 1
ATOM 1312 O O . TYR A 1 157 ? 9.672 -1.763 -16.279 1.00 91.94 157 TYR A O 1
ATOM 1320 N N . ILE A 1 158 ? 9.153 -2.019 -14.106 1.00 93.38 158 ILE A N 1
ATOM 1321 C CA . ILE A 1 158 ? 10.469 -1.566 -13.622 1.00 93.38 158 ILE A CA 1
ATOM 1322 C C . ILE A 1 158 ? 11.577 -2.508 -14.110 1.00 93.38 158 ILE A C 1
ATOM 1324 O O . ILE A 1 158 ? 12.598 -2.055 -14.632 1.00 93.38 158 ILE A O 1
ATOM 1328 N N . LEU A 1 159 ? 11.378 -3.825 -13.991 1.00 90.25 159 LEU A N 1
ATOM 1329 C CA . LEU A 1 159 ? 12.353 -4.831 -14.419 1.00 90.25 159 LEU A CA 1
ATOM 1330 C C . LEU A 1 159 ? 12.674 -4.721 -15.918 1.00 90.25 159 LEU A C 1
ATOM 1332 O O . LEU A 1 159 ? 13.843 -4.801 -16.316 1.00 90.25 159 LEU A O 1
ATOM 1336 N N . LYS A 1 160 ? 11.647 -4.500 -16.748 1.00 88.12 160 LYS A N 1
ATOM 1337 C CA . LYS A 1 160 ? 11.770 -4.314 -18.201 1.00 88.12 160 LYS A CA 1
ATOM 1338 C C . LYS A 1 160 ? 12.658 -3.116 -18.549 1.00 88.12 160 LYS A C 1
ATOM 1340 O O . LYS A 1 160 ? 13.443 -3.202 -19.496 1.00 88.12 160 LYS A O 1
ATOM 1345 N N . LYS A 1 161 ? 12.579 -2.028 -17.774 1.00 83.56 161 LYS A N 1
ATOM 1346 C CA . LYS A 1 161 ? 13.446 -0.844 -17.911 1.00 83.56 161 LYS A CA 1
ATOM 1347 C C . LYS A 1 161 ? 14.858 -1.101 -17.375 1.00 83.56 161 LYS A C 1
ATOM 1349 O O . LYS A 1 161 ? 15.835 -0.755 -18.034 1.00 83.56 161 LYS A O 1
ATOM 1354 N N . TYR A 1 162 ? 14.982 -1.775 -16.230 1.00 82.19 162 TYR A N 1
ATOM 1355 C CA . TYR A 1 162 ? 16.267 -2.075 -15.593 1.00 82.19 162 TYR A CA 1
ATOM 1356 C C . TYR A 1 162 ? 17.188 -2.956 -16.463 1.00 82.19 162 TYR A C 1
ATOM 1358 O O . TYR A 1 162 ? 18.407 -2.747 -16.477 1.00 82.19 162 TYR A O 1
ATOM 1366 N N . LYS A 1 163 ? 16.627 -3.926 -17.211 1.00 77.50 163 LYS A N 1
ATOM 1367 C CA . LYS A 1 163 ? 17.367 -4.918 -18.024 1.00 77.50 163 LYS A CA 1
ATOM 1368 C C . LYS A 1 163 ? 18.581 -5.485 -17.261 1.00 77.50 163 LYS A C 1
ATOM 1370 O O . LYS A 1 163 ? 19.731 -5.154 -17.600 1.00 77.50 163 LYS A O 1
ATOM 1375 N N . PRO A 1 164 ? 18.377 -6.287 -16.199 1.00 65.00 164 PRO A N 1
ATOM 1376 C CA . PRO A 1 164 ? 19.493 -6.908 -15.495 1.00 65.00 164 PRO A CA 1
ATOM 1377 C C . PRO A 1 164 ? 20.340 -7.707 -16.483 1.00 65.00 164 PRO A C 1
ATOM 1379 O O . PRO A 1 164 ? 19.805 -8.359 -17.382 1.00 65.00 164 PRO A O 1
ATOM 1382 N N . LYS A 1 165 ? 21.667 -7.666 -16.323 1.00 58.59 165 LYS A N 1
ATOM 1383 C CA . LYS A 1 165 ? 22.514 -8.659 -16.985 1.00 58.59 165 LYS A CA 1
ATOM 1384 C C . LYS A 1 165 ? 22.101 -10.003 -16.391 1.00 58.59 165 LYS A C 1
ATOM 1386 O O . LYS A 1 165 ? 22.213 -10.193 -15.186 1.00 58.59 165 LYS A O 1
ATOM 1391 N N . ILE A 1 166 ? 21.521 -10.880 -17.204 1.00 55.50 166 ILE A N 1
ATOM 1392 C CA . ILE A 1 166 ? 21.199 -12.233 -16.758 1.00 55.50 166 ILE A CA 1
ATOM 1393 C C . ILE A 1 166 ? 22.540 -12.944 -16.605 1.00 55.50 166 ILE A C 1
ATOM 1395 O O . ILE A 1 166 ? 23.142 -13.334 -17.603 1.00 55.50 166 ILE A O 1
ATOM 1399 N N . ASP A 1 167 ? 23.024 -13.085 -15.373 1.00 47.62 167 ASP A N 1
ATOM 1400 C CA . ASP A 1 167 ? 24.151 -13.971 -15.116 1.00 47.62 167 ASP A CA 1
ATOM 1401 C C . ASP A 1 167 ? 23.698 -15.418 -15.402 1.00 47.62 167 ASP A C 1
ATOM 1403 O O . ASP A 1 167 ? 22.667 -15.865 -14.879 1.00 47.62 167 ASP A O 1
ATOM 1407 N N . PRO A 1 168 ? 24.429 -16.177 -16.241 1.00 45.84 168 PRO A N 1
ATOM 1408 C CA . PRO A 1 168 ? 23.977 -17.462 -16.786 1.00 45.84 168 PRO A CA 1
ATOM 1409 C C . PRO A 1 168 ? 23.779 -18.572 -15.738 1.00 45.84 168 PRO A C 1
ATOM 1411 O O . PRO A 1 168 ? 23.264 -19.640 -16.062 1.00 45.84 168 PRO A O 1
ATOM 1414 N N . ILE A 1 169 ? 24.124 -18.327 -14.473 1.00 44.34 169 ILE A N 1
ATOM 1415 C CA . ILE A 1 169 ? 23.965 -19.282 -13.370 1.00 44.34 169 ILE A CA 1
ATOM 1416 C C . ILE A 1 169 ? 22.486 -19.413 -12.941 1.00 44.34 169 ILE A C 1
ATOM 1418 O O . ILE A 1 169 ? 22.073 -20.481 -12.495 1.00 44.34 169 ILE A O 1
ATOM 1422 N N . HIS A 1 170 ? 21.646 -18.395 -13.180 1.00 42.28 170 HIS A N 1
ATOM 1423 C CA . HIS A 1 170 ? 20.208 -18.427 -12.852 1.00 42.28 170 HIS A CA 1
ATOM 1424 C C . HIS A 1 170 ? 19.276 -18.672 -14.053 1.00 42.28 170 HIS A C 1
ATOM 1426 O O . HIS A 1 170 ? 18.058 -18.760 -13.888 1.00 42.28 170 HIS A O 1
ATOM 1432 N N . ALA A 1 171 ? 19.820 -18.854 -15.261 1.00 42.75 171 ALA A N 1
ATOM 1433 C CA . ALA A 1 171 ? 19.026 -19.130 -16.463 1.00 42.75 171 ALA A CA 1
ATOM 1434 C C . ALA A 1 171 ? 18.300 -20.493 -16.419 1.00 42.75 171 ALA A C 1
ATOM 1436 O O . ALA A 1 171 ? 17.309 -20.684 -17.119 1.00 42.75 171 ALA A O 1
ATOM 1437 N N . LYS A 1 172 ? 18.733 -21.427 -15.558 1.00 39.94 172 LYS A N 1
ATOM 1438 C CA . LYS A 1 172 ? 18.125 -22.764 -15.447 1.00 39.94 172 LYS A CA 1
ATOM 1439 C C . LYS A 1 172 ? 16.796 -22.824 -14.683 1.00 39.94 172 LYS A C 1
ATOM 1441 O O . LYS A 1 172 ? 16.084 -23.800 -14.872 1.00 39.94 172 LYS A O 1
ATOM 1446 N N . SER A 1 173 ? 16.431 -21.826 -13.864 1.00 43.84 173 SER A N 1
ATOM 1447 C CA . SER A 1 173 ? 15.101 -21.808 -13.214 1.00 43.84 173 SER A CA 1
ATOM 1448 C C . SER A 1 173 ? 14.083 -20.900 -13.915 1.00 43.84 173 SER A C 1
ATOM 1450 O O . SER A 1 173 ? 12.883 -21.123 -13.779 1.00 43.84 173 SER A O 1
ATOM 1452 N N . LYS A 1 174 ? 14.536 -19.923 -14.716 1.00 44.47 174 LYS A N 1
ATOM 1453 C CA . LYS A 1 174 ? 13.657 -19.010 -15.474 1.00 44.47 174 LYS A CA 1
ATOM 1454 C C . LYS A 1 174 ? 13.050 -19.612 -16.743 1.00 44.47 174 LYS A C 1
ATOM 1456 O O . LYS A 1 174 ? 12.015 -19.116 -17.178 1.00 44.47 174 LYS A O 1
ATOM 1461 N N . ALA A 1 175 ? 13.633 -20.682 -17.286 1.00 41.59 175 ALA A N 1
ATOM 1462 C CA . ALA A 1 175 ? 13.059 -21.401 -18.428 1.00 41.59 175 ALA A CA 1
ATOM 1463 C C . ALA A 1 175 ? 11.674 -22.003 -18.118 1.00 41.59 175 ALA A C 1
ATOM 1465 O O . ALA A 1 175 ? 10.878 -22.191 -19.020 1.00 41.59 175 ALA A O 1
ATOM 1466 N N . ASN A 1 176 ? 11.334 -22.226 -16.844 1.00 43.81 176 ASN A N 1
ATOM 1467 C CA . ASN A 1 176 ? 10.063 -22.862 -16.497 1.00 43.81 176 ASN A CA 1
ATOM 1468 C C . ASN A 1 176 ? 8.894 -21.885 -16.299 1.00 43.81 176 ASN A C 1
ATOM 1470 O O . ASN A 1 176 ? 7.763 -22.342 -16.280 1.00 43.81 176 ASN A O 1
ATOM 1474 N N . PHE A 1 177 ? 9.114 -20.575 -16.131 1.00 41.44 177 PHE A N 1
ATOM 1475 C CA . PHE A 1 177 ? 8.006 -19.638 -15.858 1.00 41.44 177 PHE A CA 1
ATOM 1476 C C . PHE A 1 177 ? 7.579 -18.845 -17.100 1.00 41.44 177 PHE A C 1
ATOM 1478 O O . PHE A 1 177 ? 6.394 -18.603 -17.289 1.00 41.44 177 PHE A O 1
ATOM 1485 N N . VAL A 1 178 ? 8.529 -18.496 -17.978 1.00 46.88 178 VAL A N 1
ATOM 1486 C CA . VAL A 1 178 ? 8.235 -17.754 -19.219 1.00 46.88 178 VAL A CA 1
ATOM 1487 C C . VAL A 1 178 ? 7.614 -18.665 -20.288 1.00 46.88 178 VAL A C 1
ATOM 1489 O O . VAL A 1 178 ? 6.694 -18.240 -20.977 1.00 46.88 178 VAL A O 1
ATOM 1492 N N . ASP A 1 179 ? 8.020 -19.938 -20.360 1.00 47.88 179 ASP A N 1
ATOM 1493 C CA . ASP A 1 179 ? 7.428 -20.902 -21.305 1.00 47.88 179 ASP A CA 1
ATOM 1494 C C . ASP A 1 179 ? 6.004 -21.334 -20.914 1.00 47.88 179 ASP A C 1
ATOM 1496 O O . ASP A 1 179 ? 5.223 -21.732 -21.775 1.00 47.88 179 ASP A O 1
ATOM 1500 N N . LEU A 1 180 ? 5.627 -21.244 -19.631 1.00 47.50 180 LEU A N 1
ATOM 1501 C CA . LEU A 1 180 ? 4.290 -21.637 -19.173 1.00 47.50 180 LEU A CA 1
ATOM 1502 C C . LEU A 1 180 ? 3.220 -20.596 -19.536 1.00 47.50 180 LEU A C 1
ATOM 1504 O O . LEU A 1 180 ? 2.117 -20.987 -19.907 1.00 47.50 180 LEU A O 1
ATOM 1508 N N . GLU A 1 181 ? 3.527 -19.297 -19.496 1.00 50.06 181 GLU A N 1
ATOM 1509 C CA . GLU A 1 181 ? 2.572 -18.258 -19.913 1.00 50.06 181 GLU A CA 1
ATOM 1510 C C . GLU A 1 181 ? 2.363 -18.238 -21.432 1.00 50.06 181 GLU A C 1
ATOM 1512 O O . GLU A 1 181 ? 1.217 -18.154 -21.879 1.00 50.06 181 GLU A O 1
ATOM 1517 N N . GLU A 1 182 ? 3.422 -18.412 -22.234 1.00 50.28 182 GLU A N 1
ATOM 1518 C CA . GLU A 1 182 ? 3.263 -18.555 -23.688 1.00 50.28 182 GLU A CA 1
ATOM 1519 C C . GLU A 1 182 ? 2.540 -19.855 -24.059 1.00 50.28 182 GLU A C 1
ATOM 1521 O O . GLU A 1 182 ? 1.660 -19.831 -24.920 1.00 50.28 182 GLU A O 1
ATOM 1526 N N . ALA A 1 183 ? 2.821 -20.973 -23.378 1.00 46.88 183 ALA A N 1
ATOM 1527 C CA . ALA A 1 183 ? 2.115 -22.232 -23.611 1.00 46.88 183 ALA A CA 1
ATOM 1528 C C . ALA A 1 183 ? 0.629 -22.145 -23.229 1.00 46.88 183 ALA A C 1
ATOM 1530 O O . ALA A 1 183 ? -0.224 -22.618 -23.979 1.00 46.88 183 ALA A O 1
ATOM 1531 N N . VAL A 1 184 ? 0.291 -21.504 -22.106 1.00 53.06 184 VAL A N 1
ATOM 1532 C CA . VAL A 1 184 ? -1.106 -21.272 -21.706 1.00 53.06 184 VAL A CA 1
ATOM 1533 C C . VAL A 1 184 ? -1.804 -20.375 -22.730 1.00 53.06 184 VAL A C 1
ATOM 1535 O O . VAL A 1 184 ? -2.893 -20.715 -23.192 1.00 53.06 184 VAL A O 1
ATOM 1538 N N . TYR A 1 185 ? -1.159 -19.295 -23.174 1.00 54.09 185 TYR A N 1
ATOM 1539 C CA . TYR A 1 185 ? -1.702 -18.411 -24.206 1.00 54.09 185 TYR A CA 1
ATOM 1540 C C . TYR A 1 185 ? -1.933 -19.143 -25.547 1.00 54.09 185 TYR A C 1
ATOM 1542 O O . TYR A 1 185 ? -2.967 -18.953 -26.192 1.00 54.09 185 TYR A O 1
ATOM 1550 N N . PHE A 1 186 ? -1.027 -20.044 -25.945 1.00 47.09 186 PHE A N 1
ATOM 1551 C CA . PHE A 1 186 ? -1.151 -20.847 -27.169 1.00 47.09 186 PHE A CA 1
ATOM 1552 C C . PHE A 1 186 ? -2.248 -21.919 -27.077 1.00 47.09 186 PHE A C 1
ATOM 1554 O O . PHE A 1 186 ? -2.978 -22.146 -28.044 1.00 47.09 186 PHE A O 1
ATOM 1561 N N . ILE A 1 187 ? -2.409 -22.558 -25.915 1.00 49.47 187 ILE A N 1
ATOM 1562 C CA . ILE A 1 187 ? -3.450 -23.568 -25.680 1.00 49.47 187 ILE A CA 1
ATOM 1563 C C . ILE A 1 187 ? -4.837 -22.914 -25.690 1.00 49.47 187 ILE A C 1
ATOM 1565 O O . ILE A 1 187 ? -5.730 -23.395 -26.388 1.00 49.47 187 ILE A O 1
ATOM 1569 N N . PHE A 1 188 ? -5.016 -21.781 -25.003 1.00 46.25 188 PHE A N 1
ATOM 1570 C CA . PHE A 1 188 ? -6.292 -21.058 -25.013 1.00 46.25 188 PHE A CA 1
ATOM 1571 C C . PHE A 1 188 ? -6.688 -20.592 -26.419 1.00 46.25 188 PHE A C 1
ATOM 1573 O O . PHE A 1 188 ? -7.850 -20.718 -26.802 1.00 46.25 188 PHE A O 1
ATOM 1580 N N . ARG A 1 189 ? -5.722 -20.142 -27.228 1.00 52.81 189 ARG A N 1
ATOM 1581 C CA . ARG A 1 189 ? -5.961 -19.731 -28.619 1.00 52.81 189 ARG A CA 1
ATOM 1582 C C . ARG A 1 189 ? -6.327 -20.892 -29.552 1.00 52.81 189 ARG A C 1
ATOM 1584 O O . ARG A 1 189 ? -6.998 -20.661 -30.547 1.00 52.81 189 ARG A O 1
ATOM 1591 N N . THR A 1 190 ? -5.885 -22.112 -29.248 1.00 49.84 190 THR A N 1
ATOM 1592 C CA . THR A 1 190 ? -6.101 -23.298 -30.099 1.00 49.84 190 THR A CA 1
ATOM 1593 C C . THR A 1 190 ? -7.394 -24.045 -29.758 1.00 49.84 190 THR A C 1
ATOM 1595 O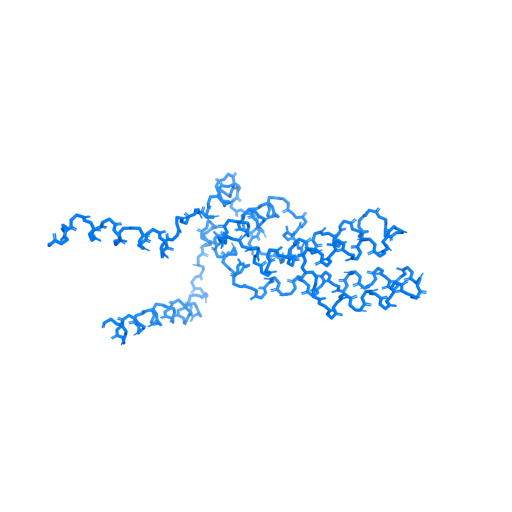 O . THR A 1 190 ? -7.958 -24.717 -30.612 1.00 49.84 190 THR A O 1
ATOM 1598 N N . ILE A 1 191 ? -7.870 -23.955 -28.511 1.00 46.59 191 ILE A N 1
ATOM 1599 C CA . ILE A 1 191 ? -9.111 -24.623 -28.079 1.00 46.59 191 ILE A CA 1
ATOM 1600 C C . ILE A 1 191 ? -10.338 -23.725 -28.320 1.00 46.59 191 ILE A C 1
ATOM 1602 O O . ILE A 1 191 ? -11.432 -24.241 -28.533 1.00 46.59 191 ILE A O 1
ATOM 1606 N N . TRP A 1 192 ? -10.181 -22.396 -28.262 1.00 44.81 192 TRP A N 1
ATOM 1607 C CA . TRP A 1 192 ? -11.284 -21.422 -28.373 1.00 44.81 192 TRP A CA 1
ATOM 1608 C C . TRP A 1 192 ? -11.179 -20.493 -29.598 1.00 44.81 192 TRP A C 1
ATOM 1610 O O . TRP A 1 192 ? -11.889 -19.489 -29.669 1.00 44.81 192 TRP A O 1
ATOM 1620 N N . GLY A 1 193 ? -10.306 -20.827 -30.554 1.00 44.00 193 GLY A N 1
ATOM 1621 C CA . GLY A 1 193 ? -10.226 -20.225 -31.888 1.00 44.00 193 GLY A CA 1
ATOM 1622 C C . GLY A 1 193 ? -10.653 -21.212 -32.961 1.00 44.00 193 GLY A C 1
ATOM 1623 O O . GLY A 1 193 ? -10.149 -22.354 -32.918 1.00 44.00 193 GLY A O 1
#

Organism: Lucilia cuprina (NCBI:txid7375)

Secondary structure (DSSP, 8-state):
---HHHHHHHHHHHHHHHTTT---GGGGGGGGGGS-HHHHHHHHH--HHHHHHSTTHHHHHHHHHHHS-SSSPPHHHHHHHHHHHHHHHHHS-GGG--HHHHHHHHHTT--HHHHHHHHHHHTTT-HHHHHHHHHHHHHHHHHHHHHSHHHHHHHHHHHHHH-----TTSHHHHHHHHHHHHHHHHHHHHH--

Foldseek 3Di:
DDDVVVVVVVVVVVVCVVVVPQPPLLVLCVVVVVDDLVVLVVLLPDAQVRQCPDPPSVSSLLSSQVRVDDPDRDPLNLLSVLLNLLVCCLVVDVPPDAVVSLVVNVVSPQDPVLSVVLVVVNVVVDSVVNNVSSVVSNVVSSVVNCVDPSVVVSSVSSCVSSVDPPDVVPVVVVVPPVVVVVVVVVVCVVVVD

Sequence (193 aa):
MMNIIQYLFVLILILQAVFGLTTDAQHCFDVLDKLPKKEIEHIYYMNFKDIAHTQPATNILSCYLRESHHGDKTLTEQYFDVYLKCDKFTGSNIEHFDYHELEELVSLGLPYDLEKYLLKILKTGNKMELEQGILYVQDVMSKDIELSRYYKEYKYYILKKYKPKIDPIHAKSKANFVDLEEAVYFIFRTIWG

Radius of gyration: 22.02 Å; chains: 1; bounding box: 55×38×71 Å